Protein AF-A0A8J7I1I1-F1 (afdb_monomer)

Radius of gyration: 19.52 Å; Cα contacts (8 Å, |Δi|>4): 519; chains: 1; bounding box: 43×47×50 Å

Mean predicted aligned error: 8.08 Å

Secondary structure (DSSP, 8-state):
---EEEEEEETTT--EEEEEESSHHHHHHHHHTTTTS--GGGTTT-HHHHHHHHTT--SPP-SSEEETTEEEEEEEE--GGGHHHHHHHHHHHH--GGG--S---S------TT---EEEEEEEHHHHSS-TTHHHHHHH-S-S-EETTGGGSEEEES-GGGGG-TTSEEEEEEEE-STTPEEEEEEEEEEEEEEEEEETTEEEEEEEEEEEEEEEEEE--SHHHHHHHHHTGGGTTSEEEE-S-THHHHHHHHHHHTB---SEE-HHHHHHHHHHHHHHH-GGGHHHHH-

pLDDT: mean 85.05, std 14.53, range [35.34, 98.31]

Nearest PDB structures (foldseek):
  6kit-assembly1_A  TM=4.652E-01  e=3.901E-02  Mus musculus
  5y7d-assembly1_A-2  TM=4.562E-01  e=9.435E-02  Homo sapiens
  8rq9-assembly2_C  TM=3.200E-01  e=5.877E-01  Homo sapiens
  5hxb-assembly1_Z  TM=2.984E-01  e=8.581E-01  Homo sapiens
  4nj5-assembly1_A  TM=3.520E-01  e=6.064E+00  Arabidopsis thaliana

Structure (mmCIF, N/CA/C/O backbone):
data_AF-A0A8J7I1I1-F1
#
_entry.id   AF-A0A8J7I1I1-F1
#
loop_
_atom_site.group_PDB
_atom_site.id
_atom_site.type_symbol
_atom_site.label_atom_id
_atom_site.label_alt_id
_atom_site.label_comp_id
_atom_site.label_asym_id
_atom_site.label_entity_id
_atom_site.label_seq_id
_atom_site.pdbx_PDB_ins_code
_atom_site.Cartn_x
_atom_site.Cartn_y
_atom_site.Cartn_z
_atom_site.occupancy
_atom_site.B_iso_or_equiv
_atom_site.auth_seq_id
_atom_site.auth_comp_id
_atom_site.auth_asym_id
_atom_site.auth_atom_id
_atom_site.pdbx_PDB_model_num
ATOM 1 N N . MET A 1 1 ? -6.249 0.819 -18.171 1.00 79.00 1 MET A N 1
ATOM 2 C CA . MET A 1 1 ? -5.588 -0.112 -17.229 1.00 79.00 1 MET A CA 1
ATOM 3 C C . MET A 1 1 ? -4.910 -1.218 -18.028 1.00 79.00 1 MET A C 1
ATOM 5 O O . MET A 1 1 ? -5.516 -1.705 -18.976 1.00 79.00 1 MET A O 1
ATOM 9 N N . VAL A 1 2 ? -3.663 -1.581 -17.712 1.00 92.12 2 VAL A N 1
ATOM 10 C CA . VAL A 1 2 ? -2.968 -2.714 -18.353 1.00 92.12 2 VAL A CA 1
ATOM 11 C C . VAL A 1 2 ? -2.378 -3.603 -17.266 1.00 92.12 2 VAL A C 1
ATOM 13 O O . VAL A 1 2 ? -1.534 -3.136 -16.508 1.00 92.12 2 VAL A O 1
ATOM 16 N N . CYS A 1 3 ? -2.815 -4.862 -17.224 1.00 93.94 3 CYS A N 1
ATOM 17 C CA . CYS A 1 3 ? -2.277 -5.905 -16.356 1.00 93.94 3 CYS A CA 1
ATOM 18 C C . CYS A 1 3 ? -1.244 -6.740 -17.127 1.00 93.94 3 CYS A C 1
ATOM 20 O O . CYS A 1 3 ? -1.482 -7.121 -18.281 1.00 93.94 3 CYS A O 1
ATOM 22 N N . GLY A 1 4 ? -0.089 -7.003 -16.519 1.00 95.88 4 GLY A N 1
ATOM 23 C CA . GLY A 1 4 ? 0.949 -7.819 -17.140 1.00 95.88 4 GLY A CA 1
ATOM 24 C C . GLY A 1 4 ? 2.357 -7.571 -16.612 1.00 95.88 4 GLY A C 1
ATOM 25 O O . GLY A 1 4 ? 2.550 -7.074 -15.504 1.00 95.88 4 GLY A O 1
ATOM 26 N N . ILE A 1 5 ? 3.337 -7.915 -17.445 1.00 97.06 5 ILE A N 1
ATOM 27 C CA . ILE A 1 5 ? 4.770 -7.787 -17.187 1.00 97.06 5 ILE A CA 1
ATOM 28 C C . ILE A 1 5 ? 5.345 -6.668 -18.054 1.00 97.06 5 ILE A C 1
ATOM 30 O O . ILE A 1 5 ? 5.067 -6.573 -19.257 1.00 97.06 5 ILE A O 1
ATOM 34 N N . TYR A 1 6 ? 6.183 -5.835 -17.450 1.00 97.31 6 TYR A N 1
ATOM 35 C CA . TYR A 1 6 ? 6.872 -4.741 -18.116 1.00 97.31 6 TYR A CA 1
ATOM 36 C C . TYR A 1 6 ? 8.387 -4.818 -17.934 1.00 97.31 6 TYR A C 1
ATOM 38 O O . TYR A 1 6 ? 8.900 -5.480 -17.032 1.00 97.31 6 TYR A O 1
ATOM 46 N N . GLN A 1 7 ? 9.093 -4.100 -18.800 1.00 97.50 7 GLN A N 1
ATOM 47 C CA . GLN A 1 7 ? 10.531 -3.909 -18.762 1.00 97.50 7 GLN A CA 1
ATOM 48 C C . GLN A 1 7 ? 10.861 -2.417 -18.823 1.00 97.50 7 GLN A C 1
ATOM 50 O O . GLN A 1 7 ? 10.278 -1.685 -19.621 1.00 97.50 7 GLN A O 1
ATOM 55 N N . ILE A 1 8 ? 11.813 -1.977 -18.002 1.00 97.25 8 ILE A N 1
ATOM 56 C CA . ILE A 1 8 ? 12.378 -0.622 -18.047 1.00 97.25 8 ILE A CA 1
ATOM 57 C C . ILE A 1 8 ? 13.852 -0.760 -18.410 1.00 97.25 8 ILE A C 1
ATOM 59 O O . ILE A 1 8 ? 14.606 -1.381 -17.659 1.00 97.25 8 ILE A O 1
ATOM 63 N N . ILE A 1 9 ? 14.261 -0.236 -19.564 1.00 97.62 9 ILE A N 1
ATOM 64 C CA . ILE A 1 9 ? 15.616 -0.401 -20.109 1.00 97.62 9 ILE A CA 1
ATOM 65 C C . ILE A 1 9 ? 16.348 0.934 -20.053 1.00 97.62 9 ILE A C 1
ATOM 67 O O . ILE A 1 9 ? 15.864 1.918 -20.592 1.00 97.62 9 ILE A O 1
ATOM 71 N N . ASN A 1 10 ? 17.536 0.967 -19.458 1.00 97.00 10 ASN A N 1
ATOM 72 C CA . ASN A 1 10 ? 18.463 2.081 -19.608 1.00 97.00 10 ASN A CA 1
ATOM 73 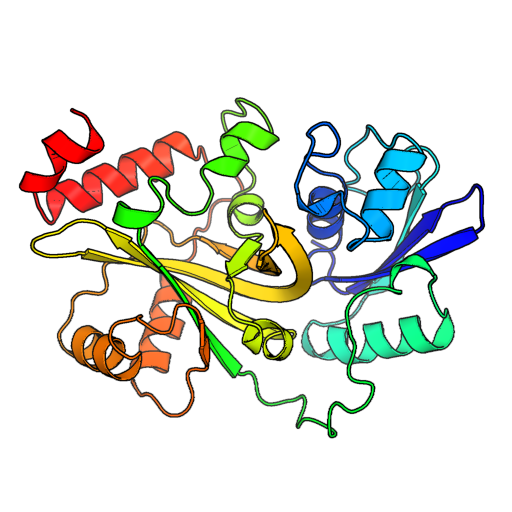C C . ASN A 1 10 ? 19.206 1.934 -20.941 1.00 97.00 10 ASN A C 1
ATOM 75 O O . ASN A 1 10 ? 20.040 1.038 -21.096 1.00 97.00 10 ASN A O 1
ATOM 79 N N . THR A 1 11 ? 18.927 2.811 -21.900 1.00 96.50 11 THR A N 1
ATOM 80 C CA . THR A 1 11 ? 19.484 2.709 -23.256 1.00 96.50 11 THR A CA 1
ATOM 81 C C . THR A 1 11 ? 20.973 3.061 -23.328 1.00 96.50 11 THR A C 1
ATOM 83 O O . THR A 1 11 ? 21.636 2.664 -24.280 1.00 96.50 11 THR A O 1
ATOM 86 N N . VAL A 1 12 ? 21.539 3.720 -22.306 1.00 96.31 12 VAL A N 1
ATOM 87 C CA . VAL A 1 12 ? 22.974 4.065 -22.250 1.00 96.31 12 VAL A CA 1
ATOM 88 C C . VAL A 1 12 ? 23.846 2.844 -21.962 1.00 96.31 12 VAL A C 1
ATOM 90 O O . VAL A 1 12 ? 24.960 2.745 -22.465 1.00 96.31 12 VAL A O 1
ATOM 93 N N . ASN A 1 13 ? 23.379 1.926 -21.112 1.00 94.81 13 ASN A N 1
ATOM 94 C CA . ASN A 1 13 ? 24.189 0.794 -20.640 1.00 94.81 13 ASN A CA 1
ATOM 95 C C . ASN A 1 13 ? 23.535 -0.584 -20.858 1.00 94.81 13 ASN A C 1
ATOM 97 O O . ASN A 1 13 ? 24.113 -1.595 -20.458 1.00 94.81 13 ASN A O 1
ATOM 101 N N . GLY A 1 14 ? 22.330 -0.630 -21.435 1.00 94.31 14 GLY A N 1
ATOM 102 C CA . GLY A 1 14 ? 21.570 -1.852 -21.716 1.00 94.31 14 GLY A CA 1
ATOM 103 C C . GLY A 1 14 ? 21.010 -2.572 -20.483 1.00 94.31 14 GLY A C 1
ATOM 104 O O . GLY A 1 14 ? 20.371 -3.616 -20.617 1.00 94.31 14 GLY A O 1
ATOM 105 N N . LYS A 1 15 ? 21.230 -2.056 -19.268 1.00 95.38 15 LYS A N 1
ATOM 106 C CA . LYS A 1 15 ? 20.685 -2.640 -18.036 1.00 95.38 15 LYS A CA 1
ATOM 107 C C . LYS A 1 15 ? 19.185 -2.414 -17.990 1.00 95.38 15 LYS A C 1
ATOM 109 O O . LYS A 1 15 ? 18.685 -1.382 -18.425 1.00 95.38 15 LYS A O 1
ATOM 114 N N . SER A 1 16 ? 18.467 -3.372 -17.422 1.00 95.81 16 SER A N 1
ATOM 115 C CA . SER A 1 16 ? 17.016 -3.295 -17.328 1.00 95.81 16 SER A CA 1
ATOM 116 C C . SER A 1 16 ? 16.486 -3.757 -15.981 1.00 95.81 16 SER A C 1
ATOM 118 O O . SER A 1 16 ? 17.219 -4.354 -15.186 1.00 95.81 16 SER A O 1
ATOM 120 N N . TYR A 1 17 ? 15.218 -3.433 -15.754 1.00 94.62 17 TYR A N 1
ATOM 121 C CA . TYR A 1 17 ? 14.356 -3.905 -14.680 1.00 94.62 17 TYR A CA 1
ATOM 122 C C . TYR A 1 17 ? 13.151 -4.633 -15.287 1.00 94.62 17 TYR A C 1
ATOM 124 O O . TYR A 1 17 ? 12.653 -4.205 -16.329 1.00 94.62 17 TYR A O 1
ATOM 132 N N . ILE A 1 18 ? 12.675 -5.689 -14.632 1.00 94.19 18 ILE A N 1
ATOM 133 C CA . ILE A 1 18 ? 11.429 -6.401 -14.944 1.00 94.19 18 ILE A CA 1
ATOM 134 C C . ILE A 1 18 ? 10.495 -6.290 -13.746 1.00 94.19 18 ILE A C 1
ATOM 136 O O . ILE A 1 18 ? 10.929 -6.556 -12.630 1.00 94.19 18 ILE A O 1
ATOM 140 N N . GLY A 1 19 ? 9.231 -5.950 -13.979 1.00 91.38 19 GLY A N 1
ATOM 141 C CA . GLY A 1 19 ? 8.212 -5.972 -12.932 1.00 91.38 19 GLY A CA 1
ATOM 142 C C . GLY A 1 19 ? 6.866 -6.456 -13.447 1.00 91.38 19 GLY A C 1
ATOM 143 O O . GLY A 1 19 ? 6.569 -6.365 -14.643 1.00 91.38 19 GLY A O 1
ATOM 144 N N . GLN A 1 20 ? 6.045 -6.965 -12.536 1.00 91.62 20 GLN A N 1
ATOM 145 C CA . GLN A 1 20 ? 4.612 -7.184 -12.747 1.00 91.62 20 GLN A CA 1
ATOM 146 C C . GLN A 1 20 ? 3.776 -6.008 -12.235 1.00 91.62 20 GLN A C 1
ATOM 148 O O . GLN A 1 20 ? 4.165 -5.314 -11.298 1.00 91.62 20 GLN A O 1
ATOM 153 N N . SER A 1 21 ? 2.582 -5.819 -12.797 1.00 91.44 21 SER A N 1
ATOM 154 C CA . SER A 1 21 ? 1.528 -5.067 -12.117 1.00 91.44 21 SER A CA 1
ATOM 155 C C . SER A 1 21 ? 0.147 -5.373 -12.682 1.00 91.44 21 SER A C 1
ATOM 157 O O . SER A 1 21 ? -0.003 -5.641 -13.878 1.00 91.44 21 SER A O 1
ATOM 159 N N . ARG A 1 22 ? -0.882 -5.241 -11.840 1.00 90.19 22 ARG A N 1
ATOM 160 C CA . ARG A 1 22 ? -2.288 -5.149 -12.270 1.00 90.19 22 ARG A CA 1
ATOM 161 C C . ARG A 1 22 ? -2.587 -3.853 -13.028 1.00 90.19 22 ARG A C 1
ATOM 163 O O . ARG A 1 22 ? -3.513 -3.808 -13.836 1.00 90.19 22 ARG A O 1
ATOM 170 N N . ASN A 1 23 ? -1.802 -2.800 -12.791 1.00 91.25 23 ASN A N 1
ATOM 171 C CA . ASN A 1 23 ? -1.911 -1.518 -13.480 1.00 91.25 23 ASN A CA 1
ATOM 172 C C . ASN A 1 23 ? -0.514 -0.952 -13.797 1.00 91.25 23 ASN A C 1
ATOM 174 O O . ASN A 1 23 ? 0.007 -0.093 -13.087 1.00 91.25 23 ASN A O 1
ATOM 178 N N . ILE A 1 24 ? 0.082 -1.418 -14.900 1.00 93.38 24 ILE A N 1
ATOM 179 C CA . ILE A 1 24 ? 1.459 -1.085 -15.314 1.00 93.38 24 ILE A CA 1
ATOM 180 C C . ILE A 1 24 ? 1.692 0.426 -15.406 1.00 93.38 24 ILE A C 1
ATOM 182 O O . ILE A 1 24 ? 2.696 0.926 -14.910 1.00 93.38 24 ILE A O 1
ATOM 186 N N . TYR A 1 25 ? 0.758 1.171 -16.001 1.00 91.38 25 TYR A N 1
ATOM 187 C CA . TYR A 1 25 ? 0.900 2.621 -16.159 1.00 91.38 25 TYR A CA 1
ATOM 188 C C . TYR A 1 25 ? 0.955 3.348 -14.817 1.00 91.38 25 TYR A C 1
ATOM 190 O O . TYR A 1 25 ? 1.710 4.304 -14.665 1.00 91.38 25 TYR A O 1
ATOM 198 N N . ARG A 1 26 ? 0.201 2.866 -13.824 1.00 85.50 26 ARG A N 1
ATOM 199 C CA . ARG A 1 26 ? 0.269 3.379 -12.456 1.00 85.50 26 ARG A CA 1
ATOM 200 C C . ARG A 1 26 ? 1.582 2.993 -11.778 1.00 85.50 26 ARG A C 1
ATOM 202 O O . ARG A 1 26 ? 2.219 3.854 -11.179 1.00 85.50 26 ARG A O 1
ATOM 209 N N . ARG A 1 27 ? 2.041 1.746 -11.929 1.00 88.19 27 ARG A N 1
ATOM 210 C CA . ARG A 1 27 ? 3.336 1.311 -11.377 1.00 88.19 27 ARG A CA 1
ATOM 211 C C . ARG A 1 27 ? 4.501 2.133 -11.942 1.00 88.19 27 ARG A C 1
ATOM 213 O O . ARG A 1 27 ? 5.407 2.486 -11.199 1.00 88.19 27 ARG A O 1
ATOM 220 N N . TRP A 1 28 ? 4.469 2.511 -13.221 1.00 91.56 28 TRP A N 1
ATOM 221 C CA . TRP A 1 28 ? 5.482 3.402 -13.801 1.00 91.56 28 TRP A CA 1
ATOM 222 C C . TRP A 1 28 ? 5.469 4.808 -13.201 1.00 91.56 28 TRP A C 1
ATOM 224 O O . TRP A 1 28 ? 6.542 5.339 -12.904 1.00 91.56 28 TRP A O 1
ATOM 234 N N . ARG A 1 29 ? 4.286 5.382 -12.941 1.00 86.56 29 ARG A N 1
ATOM 235 C CA . ARG A 1 29 ? 4.197 6.664 -12.227 1.00 86.56 29 ARG A CA 1
ATOM 236 C C . ARG A 1 29 ? 4.803 6.558 -10.834 1.00 86.56 29 ARG A C 1
ATOM 238 O O . ARG A 1 29 ? 5.608 7.402 -10.477 1.00 86.56 29 ARG A O 1
ATOM 245 N N . GLN A 1 30 ? 4.503 5.489 -10.098 1.00 80.94 30 GLN A N 1
ATOM 246 C CA . GLN A 1 30 ? 5.072 5.251 -8.765 1.00 80.94 30 GLN A CA 1
ATOM 247 C C . GLN A 1 30 ? 6.603 5.147 -8.802 1.00 80.94 30 GLN A C 1
ATOM 249 O O . GLN A 1 30 ? 7.283 5.767 -7.993 1.00 80.94 30 GLN A O 1
ATOM 254 N N . HIS A 1 31 ? 7.151 4.423 -9.782 1.00 84.81 31 HIS A N 1
ATOM 255 C CA . HIS A 1 31 ? 8.601 4.303 -9.979 1.00 84.81 31 HIS A CA 1
ATOM 256 C C . HIS A 1 31 ? 9.290 5.639 -10.263 1.00 84.81 31 HIS A C 1
ATOM 258 O O . HIS A 1 31 ? 10.430 5.850 -9.847 1.00 84.81 31 HIS A O 1
ATOM 264 N N . THR A 1 32 ? 8.610 6.526 -10.989 1.00 86.38 32 THR A N 1
ATOM 265 C CA . THR A 1 32 ? 9.173 7.792 -11.485 1.00 86.38 32 THR A CA 1
ATOM 266 C C . THR A 1 32 ? 8.736 9.026 -10.690 1.00 86.38 32 THR A C 1
ATOM 268 O O . THR A 1 32 ? 9.252 10.115 -10.924 1.00 86.38 32 THR A O 1
ATOM 271 N N . GLY A 1 33 ? 7.827 8.864 -9.728 1.00 79.88 33 GLY A N 1
ATOM 272 C CA . GLY A 1 33 ? 7.364 9.914 -8.825 1.00 79.88 33 GLY A CA 1
ATOM 273 C C . GLY A 1 33 ? 8.390 10.266 -7.743 1.00 79.88 33 GLY A C 1
ATOM 274 O O . GLY A 1 33 ? 9.201 9.430 -7.319 1.00 79.88 33 GLY A O 1
ATOM 275 N N . GLY A 1 34 ? 8.366 11.528 -7.303 1.00 72.94 34 GLY A N 1
ATOM 276 C CA . GLY A 1 34 ? 9.163 12.030 -6.176 1.00 72.94 34 GLY A CA 1
ATOM 277 C C . GLY A 1 34 ? 10.686 11.958 -6.359 1.00 72.94 34 GLY A C 1
ATOM 278 O O . GLY A 1 34 ? 11.411 11.889 -5.371 1.00 72.94 34 GLY A O 1
ATOM 279 N N . LEU A 1 35 ? 11.202 11.896 -7.597 1.00 76.06 35 LEU A N 1
ATOM 280 C CA . LEU A 1 35 ? 12.648 11.790 -7.887 1.00 76.06 35 LEU A CA 1
ATOM 281 C C . LEU A 1 35 ? 13.449 13.071 -7.571 1.00 76.06 35 LEU A C 1
ATOM 283 O O . LEU A 1 35 ? 14.671 13.073 -7.669 1.00 76.06 35 LEU A O 1
ATOM 287 N N . ASN A 1 36 ? 12.776 14.161 -7.209 1.00 64.94 36 ASN A N 1
ATOM 288 C CA . ASN A 1 36 ? 13.359 15.467 -6.890 1.00 64.94 36 ASN A CA 1
ATOM 289 C C . ASN A 1 36 ? 13.655 15.672 -5.391 1.00 64.94 36 ASN A C 1
ATOM 291 O O . ASN A 1 36 ? 14.150 16.734 -5.016 1.00 64.94 36 ASN A O 1
ATOM 295 N N . ARG A 1 37 ? 13.348 14.693 -4.533 1.00 60.88 37 ARG A N 1
ATOM 296 C CA . ARG A 1 37 ? 13.518 14.778 -3.077 1.00 60.88 37 ARG A CA 1
ATOM 297 C C . ARG A 1 37 ? 14.488 13.727 -2.587 1.00 60.88 37 ARG A C 1
ATOM 299 O O . ARG A 1 37 ? 14.311 12.565 -2.935 1.00 60.88 37 ARG A O 1
ATOM 306 N N . GLN A 1 38 ? 15.406 14.141 -1.708 1.00 52.91 38 GLN A N 1
ATOM 307 C CA . GLN A 1 38 ? 16.245 13.205 -0.971 1.00 52.91 38 GLN A CA 1
ATOM 308 C C . GLN A 1 38 ? 15.381 12.304 -0.085 1.00 52.91 38 GLN A C 1
ATOM 310 O O . GLN A 1 38 ? 14.883 12.741 0.950 1.00 52.91 38 GLN A O 1
ATOM 315 N N . ASN A 1 39 ? 15.170 11.057 -0.499 1.00 53.50 39 ASN A N 1
ATOM 316 C CA . ASN A 1 39 ? 14.455 10.051 0.284 1.00 53.50 39 ASN A CA 1
ATOM 317 C C . ASN A 1 39 ? 15.464 9.081 0.939 1.00 53.50 39 ASN A C 1
ATOM 319 O O . ASN A 1 39 ? 16.427 8.692 0.287 1.00 53.50 39 ASN A O 1
ATOM 323 N N . PRO A 1 40 ? 15.265 8.609 2.184 1.00 45.94 40 PRO A N 1
ATOM 324 C CA . PRO A 1 40 ? 16.067 7.522 2.769 1.00 45.94 40 PRO A CA 1
ATOM 325 C C . PRO A 1 40 ? 16.245 6.274 1.871 1.00 45.94 40 PRO A C 1
ATOM 327 O O . PRO A 1 40 ? 17.266 5.583 1.954 1.00 45.94 40 PRO A O 1
ATOM 330 N N . LEU A 1 41 ? 15.297 6.021 0.956 1.00 49.16 41 LEU A N 1
ATOM 331 C CA . LEU A 1 41 ? 15.360 4.998 -0.104 1.00 49.16 41 LEU A CA 1
ATOM 332 C C . LEU A 1 41 ? 16.514 5.195 -1.115 1.00 49.16 41 LEU A C 1
ATOM 334 O O . LEU A 1 41 ? 16.833 4.282 -1.878 1.00 49.16 41 LEU A O 1
ATOM 338 N N . GLU A 1 42 ? 17.157 6.364 -1.139 1.00 52.62 42 GLU A N 1
ATOM 339 C CA . GLU A 1 42 ? 18.263 6.717 -2.044 1.00 52.62 42 GLU A CA 1
ATOM 340 C C . GLU A 1 42 ? 19.584 6.028 -1.707 1.00 52.62 42 GLU A C 1
ATOM 342 O O . GLU A 1 42 ? 20.511 5.987 -2.523 1.00 52.62 42 GLU A O 1
ATOM 347 N N . THR A 1 43 ? 19.663 5.428 -0.524 1.00 49.06 43 THR A N 1
ATOM 348 C CA . THR A 1 43 ? 20.872 4.793 -0.007 1.00 49.06 43 THR A CA 1
ATOM 349 C C . THR A 1 43 ? 21.010 3.361 -0.544 1.00 49.06 43 THR A C 1
ATOM 351 O O . THR A 1 43 ? 20.850 2.383 0.173 1.00 49.06 43 THR A O 1
ATOM 354 N N . GLY A 1 44 ? 21.263 3.207 -1.849 1.00 51.03 44 GLY A N 1
ATOM 355 C CA . GLY A 1 44 ? 21.813 1.978 -2.460 1.00 51.03 44 GLY A CA 1
ATOM 356 C C . GLY A 1 44 ? 20.925 0.720 -2.519 1.00 51.03 44 GLY A C 1
ATOM 357 O O . GLY A 1 44 ? 21.288 -0.243 -3.204 1.00 51.03 44 GLY A O 1
ATOM 358 N N . ASN A 1 45 ? 19.760 0.717 -1.871 1.00 60.19 45 ASN A N 1
ATOM 359 C CA . ASN A 1 45 ? 18.917 -0.475 -1.742 1.00 60.19 45 ASN A CA 1
ATOM 360 C C . ASN A 1 45 ? 17.879 -0.637 -2.865 1.00 60.19 45 ASN A C 1
ATOM 362 O O . ASN A 1 45 ? 17.332 -1.729 -3.013 1.00 60.19 45 ASN A O 1
ATOM 366 N N . TYR A 1 46 ? 17.677 0.385 -3.711 1.00 75.50 46 TYR A N 1
ATOM 367 C CA . TYR A 1 46 ? 16.783 0.310 -4.870 1.00 75.50 46 TYR A CA 1
ATOM 368 C C . TYR A 1 46 ? 17.494 0.641 -6.204 1.00 75.50 46 TYR A C 1
ATOM 370 O O . TYR A 1 46 ? 17.560 1.804 -6.620 1.00 75.50 46 TYR A O 1
ATOM 378 N N . PRO A 1 47 ? 18.058 -0.367 -6.909 1.00 83.88 47 PRO A N 1
ATOM 379 C CA . PRO A 1 47 ? 18.929 -0.147 -8.069 1.00 83.88 47 PRO A CA 1
ATOM 380 C C . PRO A 1 47 ? 18.278 0.599 -9.235 1.00 83.88 47 PRO A C 1
ATOM 382 O O . PRO A 1 47 ? 18.970 1.332 -9.944 1.00 83.88 47 PRO A O 1
ATOM 385 N N . LEU A 1 48 ? 16.972 0.405 -9.453 1.00 87.69 48 LEU A N 1
ATOM 386 C CA . LEU A 1 48 ? 16.241 1.078 -10.525 1.00 87.69 48 LEU A CA 1
ATOM 387 C C . LEU A 1 48 ? 16.163 2.588 -10.269 1.00 87.69 48 LEU A C 1
ATOM 389 O O . LEU A 1 48 ? 16.565 3.374 -11.125 1.00 87.69 48 LEU A O 1
ATOM 393 N N . ARG A 1 49 ? 15.726 3.005 -9.077 1.00 84.44 49 ARG A N 1
ATOM 394 C CA . ARG A 1 49 ? 15.645 4.430 -8.721 1.00 84.44 49 ARG A CA 1
ATOM 395 C C . ARG A 1 49 ? 17.017 5.077 -8.603 1.00 84.44 49 ARG A C 1
ATOM 397 O O . ARG A 1 49 ? 17.198 6.186 -9.094 1.00 84.44 49 ARG A O 1
ATOM 404 N N . ALA A 1 50 ? 18.012 4.364 -8.072 1.00 82.38 50 ALA A N 1
ATOM 405 C CA . ALA A 1 50 ? 19.398 4.832 -8.097 1.00 82.38 50 ALA A CA 1
ATOM 406 C C . ALA A 1 50 ? 19.877 5.104 -9.536 1.00 82.38 50 ALA A C 1
ATOM 408 O O . ALA A 1 50 ? 20.592 6.075 -9.788 1.00 82.38 50 ALA A O 1
ATOM 409 N N . ALA A 1 51 ? 19.456 4.281 -10.504 1.00 89.50 51 ALA A N 1
ATOM 410 C CA . ALA A 1 51 ? 19.710 4.554 -11.911 1.00 89.50 51 ALA A CA 1
ATOM 411 C C . ALA A 1 51 ? 18.927 5.779 -12.410 1.00 89.50 51 ALA A C 1
ATOM 413 O O . ALA A 1 51 ? 19.524 6.610 -13.088 1.00 89.50 51 ALA A O 1
ATOM 414 N N . PHE A 1 52 ? 17.645 5.934 -12.072 1.00 90.81 52 PHE A N 1
ATOM 415 C CA . PHE A 1 52 ? 16.875 7.129 -12.443 1.00 90.81 52 PHE A CA 1
ATOM 416 C C . PHE A 1 52 ? 17.548 8.421 -11.978 1.00 90.81 52 PHE A C 1
ATOM 418 O O . PHE A 1 52 ? 17.735 9.321 -12.792 1.00 90.81 52 PHE A O 1
ATOM 425 N N . LEU A 1 53 ? 18.000 8.479 -10.725 1.00 86.62 53 LEU A N 1
ATOM 426 C CA . LEU A 1 53 ? 18.708 9.638 -10.176 1.00 86.62 53 LEU A CA 1
ATOM 427 C C . LEU A 1 53 ? 20.055 9.863 -10.868 1.00 86.62 53 LEU A C 1
ATOM 429 O O . LEU A 1 53 ? 20.348 10.965 -11.328 1.00 86.62 53 LEU A O 1
ATOM 433 N N . LYS A 1 54 ? 20.856 8.800 -11.027 1.00 88.81 54 LYS A N 1
ATOM 434 C CA . LYS A 1 54 ? 22.164 8.870 -11.699 1.00 88.81 54 LYS A CA 1
ATOM 435 C C . LYS A 1 54 ? 22.067 9.420 -13.123 1.00 88.81 54 LYS A C 1
ATOM 437 O O . LYS A 1 54 ? 22.970 10.121 -13.570 1.00 88.81 54 LYS A O 1
ATOM 442 N N . TYR A 1 55 ? 21.007 9.059 -13.838 1.00 90.38 55 TYR A N 1
ATOM 443 C CA . TYR A 1 55 ? 20.763 9.478 -15.216 1.00 90.38 55 TYR A CA 1
ATOM 444 C C . TYR A 1 55 ? 19.738 10.622 -15.318 1.00 90.38 55 TYR A C 1
ATOM 446 O O . TYR A 1 55 ? 19.268 10.906 -16.416 1.00 90.38 55 TYR A O 1
ATOM 454 N N . GLN A 1 56 ? 19.430 11.284 -14.196 1.00 87.44 56 GLN A N 1
ATOM 455 C CA . GLN A 1 56 ? 18.615 12.500 -14.110 1.00 87.44 56 GLN A CA 1
ATOM 456 C C . GLN A 1 56 ? 17.250 12.375 -14.800 1.00 87.44 56 GLN A C 1
ATOM 458 O O . GLN A 1 56 ? 16.845 13.239 -15.577 1.00 87.44 56 GLN A O 1
ATOM 463 N N . LEU A 1 57 ? 16.523 11.291 -14.528 1.00 86.88 57 LEU A N 1
ATOM 464 C CA . LEU A 1 57 ? 15.146 11.158 -14.988 1.00 86.88 57 LEU A CA 1
ATOM 465 C C . LEU A 1 57 ? 14.266 12.197 -14.275 1.00 86.88 57 LEU A C 1
ATOM 467 O O . LEU A 1 57 ? 14.031 12.084 -13.079 1.00 86.88 57 LEU A O 1
ATOM 471 N N . GLN A 1 58 ? 13.789 13.199 -15.014 1.00 76.38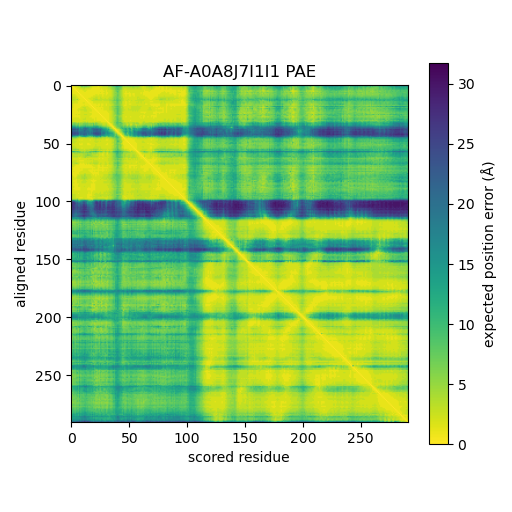 58 GLN A N 1
ATOM 472 C CA . GLN A 1 58 ? 12.929 14.268 -14.479 1.00 76.38 58 GLN A CA 1
ATOM 473 C C . GLN A 1 58 ? 11.451 14.103 -14.863 1.00 76.38 58 GLN A C 1
ATOM 475 O O . GLN A 1 58 ? 10.583 14.779 -14.322 1.00 76.38 58 GLN A O 1
ATOM 480 N N . THR A 1 59 ? 11.149 13.221 -15.817 1.00 82.06 59 THR A N 1
ATOM 481 C CA . THR A 1 59 ? 9.806 13.053 -16.379 1.00 82.06 59 THR A CA 1
ATOM 482 C C . THR A 1 59 ? 9.106 11.822 -15.815 1.00 82.06 59 THR A C 1
ATOM 484 O O . THR A 1 59 ? 9.636 10.708 -15.857 1.00 82.06 59 THR A O 1
ATOM 487 N N . VAL A 1 60 ? 7.872 12.015 -15.342 1.00 84.62 60 VAL A N 1
ATOM 488 C CA . VAL A 1 60 ? 7.001 10.929 -14.880 1.00 84.62 60 VAL A CA 1
ATOM 489 C C . VAL A 1 60 ? 6.570 10.080 -16.075 1.00 84.62 60 VAL A C 1
ATOM 491 O O . VAL A 1 60 ? 5.973 10.579 -17.030 1.00 84.62 60 VAL A O 1
ATOM 494 N N . ALA A 1 61 ? 6.856 8.782 -16.024 1.00 88.25 61 ALA A N 1
ATOM 495 C CA . ALA A 1 61 ? 6.461 7.839 -17.060 1.00 88.25 61 ALA A CA 1
ATOM 496 C C . ALA A 1 61 ? 5.061 7.284 -16.765 1.00 88.25 61 ALA A C 1
ATOM 498 O O . ALA A 1 61 ? 4.841 6.625 -15.752 1.00 88.25 61 ALA A O 1
ATOM 499 N N . SER A 1 62 ? 4.109 7.523 -17.667 1.00 86.38 62 SER A N 1
ATOM 500 C CA . SER A 1 62 ? 2.725 7.033 -17.550 1.00 86.38 62 SER A CA 1
ATOM 501 C C . SER A 1 62 ? 2.245 6.243 -18.773 1.00 86.38 62 SER A C 1
ATOM 503 O O . SER A 1 62 ? 1.170 5.648 -18.735 1.00 86.38 62 SER A O 1
ATOM 505 N N . THR A 1 63 ? 3.040 6.194 -19.845 1.00 91.00 63 THR A N 1
ATOM 506 C CA . THR A 1 63 ? 2.745 5.479 -21.096 1.00 91.00 63 THR A CA 1
ATOM 507 C C . THR A 1 63 ? 4.012 4.822 -21.658 1.00 91.00 63 THR A C 1
ATOM 509 O O . THR A 1 63 ? 5.115 5.172 -21.231 1.00 91.00 63 THR A O 1
ATOM 512 N N . PRO A 1 64 ? 3.891 3.817 -22.552 1.00 95.06 64 PRO A N 1
ATOM 513 C CA . PRO A 1 64 ? 5.057 3.148 -23.119 1.00 95.06 64 PRO A CA 1
ATOM 514 C C . PRO A 1 64 ? 5.868 4.104 -23.989 1.00 95.06 64 PRO A C 1
ATOM 516 O O . PRO A 1 64 ? 5.296 4.941 -24.684 1.00 95.06 64 PRO A O 1
ATOM 519 N N . GLY A 1 65 ? 7.185 3.923 -24.008 1.00 94.75 65 GLY A N 1
ATOM 520 C CA . GLY A 1 65 ? 8.091 4.747 -24.802 1.00 94.75 65 GLY A CA 1
ATOM 521 C C . GLY A 1 65 ? 9.269 5.274 -23.994 1.00 94.75 65 GLY A C 1
ATOM 522 O O . GLY A 1 65 ? 9.650 4.699 -22.975 1.00 94.75 65 GLY A O 1
ATOM 523 N N . MET A 1 66 ? 9.869 6.353 -24.487 1.00 94.94 66 MET A N 1
ATOM 524 C CA . MET A 1 66 ? 11.065 6.952 -23.900 1.00 94.94 66 MET A CA 1
ATOM 525 C C . MET A 1 66 ? 10.705 7.994 -22.839 1.00 94.94 66 MET A C 1
ATOM 527 O O . MET A 1 66 ? 9.906 8.892 -23.089 1.00 94.94 66 MET A O 1
ATOM 531 N N . SER A 1 67 ? 11.358 7.912 -21.683 1.00 93.12 67 SER A N 1
ATOM 532 C CA . SER A 1 67 ? 11.395 8.959 -20.662 1.00 93.12 67 SER A CA 1
ATOM 533 C C . SER A 1 67 ? 12.866 9.180 -20.304 1.00 93.12 67 SER A C 1
ATOM 535 O O . SER A 1 67 ? 13.515 8.309 -19.717 1.00 93.12 67 SER A O 1
ATOM 537 N N . GLY A 1 68 ? 13.443 10.292 -20.768 1.00 91.75 68 GLY A N 1
ATOM 538 C CA . GLY A 1 68 ? 14.894 10.502 -20.748 1.00 91.75 68 GLY A CA 1
ATOM 539 C C . GLY A 1 68 ? 15.645 9.388 -21.491 1.00 91.75 68 GLY A C 1
ATOM 540 O O . GLY A 1 68 ? 15.369 9.113 -22.656 1.00 91.75 68 GLY A O 1
ATOM 541 N N . VAL A 1 69 ? 16.583 8.725 -20.807 1.00 95.31 69 VAL A N 1
ATOM 542 C CA . VAL A 1 69 ? 17.351 7.580 -21.342 1.00 95.31 69 VAL A CA 1
ATOM 543 C C . VAL A 1 69 ? 16.733 6.213 -21.019 1.00 95.31 69 VAL A C 1
ATOM 545 O O . VAL A 1 69 ? 17.373 5.178 -21.214 1.00 95.31 69 VAL A O 1
ATOM 548 N N . PHE A 1 70 ? 15.516 6.190 -20.476 1.00 97.06 70 PHE A N 1
ATOM 549 C CA . PHE A 1 70 ? 14.836 4.958 -20.096 1.00 97.06 70 PHE A CA 1
ATOM 550 C C . PHE A 1 70 ? 13.689 4.646 -21.050 1.00 97.06 70 PHE A C 1
ATOM 552 O O . PHE A 1 70 ? 12.832 5.488 -21.307 1.00 97.06 70 PHE A O 1
ATOM 559 N N . GLU A 1 71 ? 13.662 3.415 -21.549 1.00 97.31 71 GLU A N 1
ATOM 560 C CA . GLU A 1 71 ? 12.604 2.894 -22.405 1.00 97.31 71 GLU A CA 1
ATOM 561 C C . GLU A 1 71 ? 11.655 2.009 -21.587 1.00 97.31 71 GLU A C 1
ATOM 563 O O . GLU A 1 71 ? 12.067 0.990 -21.023 1.00 97.31 71 GLU A O 1
ATOM 568 N N . PHE A 1 72 ? 10.382 2.393 -21.530 1.00 97.62 72 PHE A N 1
ATOM 569 C CA . PHE A 1 72 ? 9.313 1.700 -20.817 1.00 97.62 72 PHE A CA 1
ATOM 570 C C . PHE A 1 72 ? 8.528 0.816 -21.790 1.00 97.62 72 PHE A C 1
ATOM 572 O O . PHE A 1 72 ? 7.854 1.313 -22.697 1.00 97.62 72 PHE A O 1
ATOM 579 N N . LYS A 1 73 ? 8.596 -0.507 -21.602 1.00 97.50 73 LYS A N 1
ATOM 580 C CA . LYS A 1 73 ? 7.950 -1.506 -22.469 1.00 97.50 73 LYS A CA 1
ATOM 581 C C . LYS A 1 73 ? 7.014 -2.409 -21.695 1.00 97.50 73 LYS A C 1
ATOM 583 O O . LYS A 1 73 ? 7.371 -2.921 -20.643 1.00 97.50 73 LYS A O 1
ATOM 588 N N . ILE A 1 74 ? 5.855 -2.702 -22.273 1.00 98.00 74 ILE A N 1
ATOM 589 C CA . ILE A 1 74 ? 5.053 -3.859 -21.865 1.00 98.00 74 ILE A CA 1
ATOM 590 C C . ILE A 1 74 ? 5.576 -5.054 -22.661 1.00 98.00 74 ILE A C 1
ATOM 592 O O . ILE A 1 74 ? 5.535 -5.022 -23.890 1.00 98.00 74 ILE A O 1
ATOM 596 N N . ILE A 1 75 ? 6.077 -6.080 -21.977 1.00 97.69 75 ILE A N 1
ATOM 597 C CA . ILE A 1 75 ? 6.651 -7.271 -22.624 1.00 97.69 75 ILE A CA 1
ATOM 598 C C . ILE A 1 75 ? 5.678 -8.449 -22.648 1.00 97.69 75 ILE A C 1
ATOM 600 O O . ILE A 1 75 ? 5.799 -9.327 -23.498 1.00 97.69 75 ILE A O 1
ATOM 604 N N . GLU A 1 76 ? 4.686 -8.456 -21.756 1.00 97.62 76 GLU A N 1
ATOM 605 C CA . GLU A 1 76 ? 3.620 -9.451 -21.765 1.00 97.62 76 GLU A CA 1
ATOM 606 C C . GLU A 1 76 ? 2.350 -8.908 -21.109 1.00 97.62 76 GLU A C 1
ATOM 608 O O . GLU A 1 76 ? 2.406 -8.330 -20.028 1.00 97.62 76 GLU A O 1
ATOM 613 N N . ARG A 1 77 ? 1.187 -9.134 -21.724 1.00 97.56 77 ARG A N 1
ATOM 614 C CA . ARG A 1 77 ? -0.114 -8.951 -21.065 1.00 97.56 77 ARG A CA 1
ATOM 615 C C . ARG A 1 77 ? -0.570 -10.298 -20.523 1.00 97.56 77 ARG A C 1
ATOM 617 O O . ARG A 1 77 ? -0.596 -11.270 -21.273 1.00 97.56 77 ARG A O 1
ATOM 624 N N . CYS A 1 78 ? -0.940 -10.355 -19.251 1.00 93.31 78 CYS A N 1
ATOM 625 C CA . CYS A 1 78 ? -1.456 -11.574 -18.636 1.00 93.31 78 CYS A CA 1
ATOM 626 C C . CYS A 1 78 ? -2.497 -11.249 -17.562 1.00 93.31 78 CYS A C 1
ATOM 628 O O . CYS A 1 78 ? -2.651 -10.098 -17.151 1.00 93.31 78 CYS A O 1
ATOM 630 N N . THR A 1 79 ? -3.251 -12.268 -17.161 1.00 90.44 79 THR A N 1
ATOM 631 C CA . THR A 1 79 ? -4.236 -12.191 -16.082 1.00 90.44 79 THR A CA 1
ATOM 632 C C . THR A 1 79 ? -3.547 -12.141 -14.718 1.00 90.44 79 THR A C 1
ATOM 634 O O . THR A 1 79 ? -2.388 -12.538 -14.583 1.00 90.44 79 THR A O 1
ATOM 637 N N . GLU A 1 80 ? -4.248 -11.635 -13.700 1.00 85.88 80 GLU A N 1
ATOM 638 C CA . GLU A 1 80 ? -3.660 -11.398 -12.373 1.00 85.88 80 GLU A CA 1
ATOM 639 C C . GLU A 1 80 ? -3.090 -12.666 -11.725 1.00 85.88 80 GLU A C 1
ATOM 641 O O . GLU A 1 80 ? -2.036 -12.622 -11.094 1.00 85.88 80 GLU A O 1
ATOM 646 N N . ASP A 1 81 ? -3.757 -13.803 -11.927 1.00 81.44 81 ASP A N 1
ATOM 647 C CA . ASP A 1 81 ? -3.360 -15.122 -11.425 1.00 81.44 81 ASP A CA 1
ATOM 648 C C . ASP A 1 81 ? -2.024 -15.610 -12.005 1.00 81.44 81 ASP A C 1
ATOM 650 O O . ASP A 1 81 ? -1.355 -16.447 -11.400 1.00 81.44 81 ASP A O 1
ATOM 654 N N . LYS A 1 82 ? -1.596 -15.053 -13.144 1.00 86.81 82 LYS A N 1
ATOM 655 C CA . LYS A 1 82 ? -0.352 -15.429 -13.826 1.00 86.81 82 LYS A CA 1
ATOM 656 C C . LYS A 1 82 ? 0.816 -14.501 -13.519 1.00 86.81 82 LYS A C 1
ATOM 658 O O . 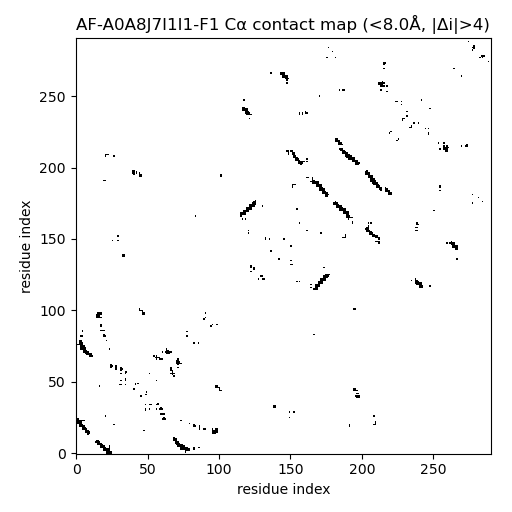LYS A 1 82 ? 1.953 -14.863 -13.820 1.00 86.81 82 LYS A O 1
ATOM 663 N N . LEU A 1 83 ? 0.590 -13.331 -12.919 1.00 85.75 83 LEU A N 1
ATOM 664 C CA . LEU A 1 83 ? 1.621 -12.292 -12.821 1.00 85.75 83 LEU A CA 1
ATOM 665 C C . LEU A 1 83 ? 2.911 -12.788 -12.135 1.00 85.75 83 LEU A C 1
ATOM 667 O O . LEU A 1 83 ? 4.000 -12.616 -12.681 1.00 85.75 83 LEU A O 1
ATOM 671 N N . LEU A 1 84 ? 2.795 -13.510 -11.013 1.00 81.31 84 LEU A N 1
ATOM 672 C CA . LEU A 1 84 ? 3.946 -14.056 -10.273 1.00 81.31 84 LEU A CA 1
ATOM 673 C C . LEU A 1 84 ? 4.698 -15.164 -11.027 1.00 81.31 84 LEU A C 1
ATOM 675 O O . LEU A 1 84 ? 5.895 -15.378 -10.816 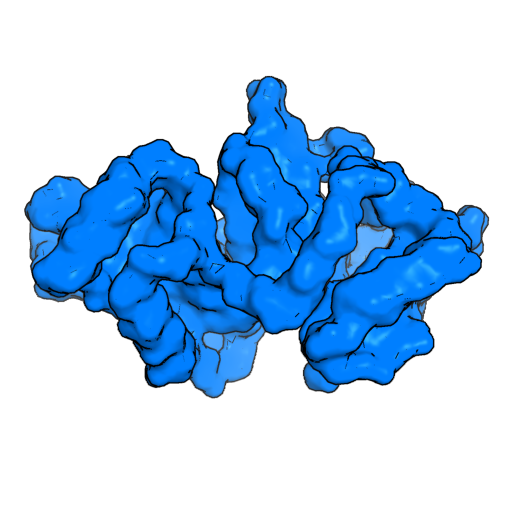1.00 81.31 84 LEU A O 1
ATOM 679 N N . GLU A 1 85 ? 3.999 -15.945 -11.849 1.00 83.81 85 GLU A N 1
ATOM 680 C CA . GLU A 1 85 ? 4.625 -16.970 -12.687 1.00 83.81 85 GLU A CA 1
ATOM 681 C C . GLU A 1 85 ? 5.400 -16.306 -13.828 1.00 83.81 85 GLU A C 1
ATOM 683 O O . GLU A 1 85 ? 6.573 -16.613 -14.059 1.00 83.81 85 GLU A O 1
ATOM 688 N N . ARG A 1 86 ? 4.758 -15.352 -14.508 1.00 90.75 86 ARG A N 1
ATOM 689 C CA . ARG A 1 86 ? 5.296 -14.703 -15.704 1.00 90.75 86 ARG A CA 1
ATOM 690 C C . ARG A 1 86 ? 6.426 -13.732 -15.382 1.00 90.75 86 ARG A C 1
ATOM 692 O O . ARG A 1 86 ? 7.413 -13.712 -16.112 1.00 90.75 86 ARG A O 1
ATOM 699 N N . GLU A 1 87 ? 6.354 -12.995 -14.275 1.00 89.81 87 GLU A N 1
ATOM 700 C CA . GLU A 1 87 ? 7.462 -12.148 -13.812 1.00 89.81 87 GLU A CA 1
ATOM 701 C C . GLU A 1 87 ? 8.733 -12.976 -13.608 1.00 89.81 87 GLU A C 1
ATOM 703 O O . GLU A 1 87 ? 9.789 -12.645 -14.148 1.00 89.81 87 GLU A O 1
ATOM 708 N N . ARG A 1 88 ? 8.618 -14.100 -12.893 1.00 85.75 88 ARG A N 1
ATOM 709 C CA . ARG A 1 88 ? 9.735 -15.018 -12.649 1.00 85.75 88 ARG A CA 1
ATOM 710 C C . ARG A 1 88 ? 10.325 -15.540 -13.954 1.00 85.75 88 ARG A C 1
ATOM 712 O O . ARG A 1 88 ? 11.539 -15.477 -14.127 1.00 85.75 88 ARG A O 1
ATOM 719 N N . PHE A 1 89 ? 9.474 -15.985 -14.882 1.00 90.06 89 PHE A N 1
ATOM 720 C CA . PHE A 1 89 ? 9.899 -16.433 -16.209 1.00 90.06 89 PHE A CA 1
ATOM 721 C C . PHE A 1 89 ? 10.735 -15.364 -16.929 1.00 90.06 89 PHE A C 1
ATOM 723 O O . PHE A 1 89 ? 11.810 -15.663 -17.453 1.00 90.06 89 PHE A O 1
ATOM 730 N N . TRP A 1 90 ? 10.284 -14.106 -16.937 1.00 93.44 90 TRP A N 1
ATOM 731 C CA . TRP A 1 90 ? 11.006 -13.021 -17.606 1.00 93.44 90 TRP A CA 1
ATOM 732 C C . TRP A 1 90 ? 12.284 -12.604 -16.880 1.00 93.44 90 TRP A C 1
ATOM 734 O O . TRP A 1 90 ? 13.287 -12.344 -17.546 1.00 93.44 90 TRP A O 1
ATOM 744 N N . ILE A 1 91 ? 12.293 -12.592 -15.545 1.00 89.06 91 ILE A N 1
ATOM 745 C CA . ILE A 1 91 ? 13.506 -12.342 -14.753 1.00 89.06 91 ILE A CA 1
ATOM 746 C C . ILE A 1 91 ? 14.558 -13.421 -15.034 1.00 89.06 91 ILE A C 1
ATOM 748 O O . ILE A 1 91 ? 15.715 -13.086 -15.287 1.00 89.06 91 ILE A O 1
ATOM 752 N N . GLU A 1 92 ? 14.179 -14.699 -15.047 1.00 87.25 92 GLU A N 1
ATOM 753 C CA . GLU A 1 92 ? 15.095 -15.811 -15.336 1.00 87.25 92 GLU A CA 1
ATOM 754 C C . GLU A 1 92 ? 15.624 -15.761 -16.775 1.00 87.25 92 GLU A C 1
ATOM 756 O O . GLU A 1 92 ? 16.814 -15.998 -17.013 1.00 87.25 92 GLU A O 1
ATOM 761 N N . LYS A 1 93 ? 14.757 -15.396 -17.728 1.00 92.50 93 LYS A N 1
ATOM 762 C CA . LYS A 1 93 ? 15.092 -15.286 -19.151 1.00 92.50 93 LYS A CA 1
ATOM 763 C C . LYS A 1 93 ? 16.016 -14.105 -19.461 1.00 92.50 93 LYS A C 1
ATOM 765 O O . LYS A 1 93 ? 16.946 -14.263 -20.246 1.00 92.50 93 LYS A O 1
ATOM 770 N N . ILE A 1 94 ? 15.759 -12.929 -18.884 1.00 92.88 94 ILE A N 1
ATOM 771 C CA . ILE A 1 94 ? 16.462 -11.672 -19.215 1.00 92.88 94 ILE A CA 1
ATOM 772 C C . ILE A 1 94 ? 17.650 -11.415 -18.281 1.00 92.88 94 ILE A C 1
ATOM 774 O O . ILE A 1 94 ? 18.624 -10.787 -18.692 1.00 92.88 94 ILE A O 1
ATOM 778 N N . LYS A 1 95 ? 17.590 -11.896 -17.033 1.00 90.25 95 LYS A N 1
ATOM 779 C CA . LYS A 1 95 ? 18.560 -11.608 -15.959 1.00 90.25 95 LYS A CA 1
ATOM 780 C C . LYS A 1 95 ? 18.797 -10.095 -15.775 1.00 90.25 95 LYS A C 1
ATOM 782 O O . LYS A 1 95 ? 19.936 -9.626 -15.855 1.00 90.25 95 LYS A O 1
ATOM 787 N N . PRO A 1 96 ? 17.724 -9.312 -15.553 1.00 91.25 96 PRO A N 1
ATOM 788 C CA . PRO A 1 96 ? 17.781 -7.854 -15.482 1.00 91.25 96 PRO A CA 1
ATOM 789 C C . PRO A 1 96 ? 18.657 -7.362 -14.320 1.00 91.25 96 PRO A C 1
ATOM 791 O O . PRO A 1 96 ? 18.503 -7.780 -13.173 1.00 91.25 96 PRO A O 1
ATOM 794 N N . LYS A 1 97 ? 19.575 -6.432 -14.610 1.00 89.69 97 LYS A N 1
ATOM 795 C CA . LYS A 1 97 ? 20.567 -5.946 -13.635 1.00 89.69 97 LYS A CA 1
ATOM 796 C C . LYS A 1 97 ? 19.957 -5.103 -12.512 1.00 89.69 97 LYS A C 1
ATOM 798 O O . LYS A 1 97 ? 20.541 -5.046 -11.434 1.00 89.69 97 LYS A O 1
ATOM 803 N N . TYR A 1 98 ? 18.828 -4.438 -12.749 1.00 88.75 98 TYR A N 1
ATOM 804 C CA . TYR A 1 98 ? 18.188 -3.573 -11.754 1.00 88.75 98 TYR A CA 1
ATOM 805 C C . TYR A 1 98 ? 17.239 -4.316 -10.809 1.00 88.75 98 TYR A C 1
ATOM 807 O O . TYR A 1 98 ? 16.889 -3.769 -9.772 1.00 88.75 98 TYR A O 1
ATOM 815 N N . ASN A 1 99 ? 16.904 -5.578 -11.087 1.00 85.31 99 ASN A N 1
ATOM 816 C CA . ASN A 1 99 ? 16.244 -6.454 -10.111 1.00 85.31 99 ASN A CA 1
ATOM 817 C C . ASN A 1 99 ? 17.226 -6.966 -9.036 1.00 85.31 99 ASN A C 1
ATOM 819 O O . ASN A 1 99 ? 16.826 -7.651 -8.099 1.00 85.31 99 ASN A O 1
ATOM 823 N N . CYS A 1 100 ? 18.525 -6.661 -9.166 1.00 59.25 100 CYS A N 1
ATOM 824 C CA . CYS A 1 100 ? 19.583 -7.119 -8.269 1.00 59.25 100 CYS A CA 1
ATOM 825 C C . CYS A 1 100 ? 19.773 -6.176 -7.069 1.00 59.25 100 CYS A C 1
ATOM 827 O O . CYS A 1 100 ? 20.768 -5.463 -7.002 1.00 59.25 100 CYS A O 1
ATOM 829 N N . ASN A 1 101 ? 18.810 -6.158 -6.152 1.00 50.47 101 ASN A N 1
ATOM 830 C CA . ASN A 1 101 ? 19.002 -5.970 -4.709 1.00 50.47 101 ASN A CA 1
ATOM 831 C C . ASN A 1 101 ? 17.630 -6.080 -4.056 1.00 50.47 101 ASN A C 1
ATOM 833 O O . ASN A 1 101 ? 16.822 -5.174 -4.169 1.00 50.47 101 ASN A O 1
ATOM 837 N N . THR A 1 102 ? 17.376 -7.207 -3.404 1.00 40.00 102 THR A N 1
ATOM 838 C CA . THR A 1 102 ? 16.477 -7.338 -2.247 1.00 40.00 102 THR A CA 1
ATOM 839 C C . THR A 1 102 ? 16.491 -8.810 -1.871 1.00 40.00 102 THR A C 1
ATOM 841 O O . THR A 1 102 ? 15.599 -9.550 -2.256 1.00 40.00 102 THR A O 1
ATOM 844 N N . TRP A 1 103 ? 17.563 -9.268 -1.205 1.00 35.34 103 TRP A N 1
ATOM 845 C CA . TRP A 1 103 ? 17.575 -10.482 -0.372 1.00 35.34 103 TRP A CA 1
ATOM 846 C C . TRP A 1 103 ? 16.552 -11.561 -0.754 1.00 35.34 103 TRP A C 1
ATOM 848 O O . TRP A 1 103 ? 15.732 -11.957 0.070 1.00 35.34 103 TRP A O 1
ATOM 858 N N . THR A 1 104 ? 16.560 -12.036 -1.999 1.00 37.94 104 THR A N 1
ATOM 859 C CA . THR A 1 104 ? 15.669 -13.117 -2.391 1.00 37.94 104 THR A CA 1
ATOM 860 C C . THR A 1 104 ? 16.262 -14.334 -1.708 1.00 37.94 104 THR A C 1
ATOM 862 O O . THR A 1 104 ? 17.369 -14.742 -2.076 1.00 37.94 104 THR A O 1
ATOM 865 N N . PRO A 1 105 ? 15.607 -14.973 -0.721 1.00 36.19 105 PRO A N 1
ATOM 866 C CA . PRO A 1 105 ? 15.966 -16.342 -0.476 1.00 36.19 105 PRO A CA 1
ATOM 867 C C . PRO A 1 105 ? 15.538 -17.046 -1.765 1.00 36.19 105 PRO A C 1
ATOM 869 O O . PRO A 1 105 ? 14.358 -17.338 -1.957 1.00 36.19 105 PRO A O 1
ATOM 872 N N . LEU A 1 106 ? 16.509 -17.393 -2.610 1.00 38.28 106 LEU A N 1
ATOM 873 C CA . LEU A 1 106 ? 16.450 -18.447 -3.639 1.00 38.28 106 LEU A CA 1
ATOM 874 C C . LEU A 1 106 ? 16.085 -19.831 -3.038 1.00 38.28 106 LEU A C 1
ATOM 876 O O . LEU A 1 106 ? 16.347 -20.882 -3.606 1.00 38.28 106 LEU A O 1
ATOM 880 N N . ARG A 1 107 ? 15.465 -19.840 -1.854 1.00 39.22 107 ARG A N 1
ATOM 881 C CA . ARG A 1 107 ? 14.919 -20.962 -1.105 1.00 39.22 107 ARG A CA 1
ATOM 882 C C . ARG A 1 107 ? 13.506 -20.623 -0.634 1.00 39.22 107 ARG A C 1
ATOM 884 O O . ARG A 1 107 ? 13.132 -20.903 0.503 1.00 39.22 107 ARG A O 1
ATOM 891 N N . ARG A 1 108 ? 12.682 -20.012 -1.485 1.00 44.44 108 ARG A N 1
ATOM 892 C CA . ARG A 1 108 ? 11.234 -20.101 -1.282 1.00 44.44 108 ARG A CA 1
ATOM 893 C C . ARG A 1 108 ? 10.898 -21.561 -1.607 1.00 44.44 108 ARG A C 1
ATOM 895 O O . ARG A 1 108 ? 10.857 -21.927 -2.777 1.00 44.44 108 ARG A O 1
ATOM 902 N N . ARG A 1 109 ? 10.746 -22.412 -0.572 1.00 40.69 109 ARG A N 1
ATOM 903 C CA . ARG A 1 109 ? 10.037 -23.706 -0.689 1.00 40.69 109 ARG A CA 1
ATOM 904 C C . ARG A 1 109 ? 8.866 -23.465 -1.627 1.00 40.69 109 ARG A C 1
ATOM 906 O O . ARG A 1 109 ? 8.192 -22.456 -1.409 1.00 40.69 109 ARG A O 1
ATOM 913 N N . VAL A 1 110 ? 8.677 -24.326 -2.630 1.00 44.88 110 VAL A N 1
ATOM 914 C CA . VAL A 1 110 ? 7.531 -24.299 -3.548 1.00 44.88 110 VAL A CA 1
ATOM 915 C C . VAL A 1 110 ? 6.290 -24.012 -2.705 1.00 44.88 110 VAL A C 1
ATOM 917 O O . VAL A 1 110 ? 5.825 -24.865 -1.953 1.00 44.88 110 VAL A O 1
ATOM 920 N N . ARG A 1 111 ? 5.867 -22.743 -2.681 1.00 50.31 111 ARG A N 1
ATOM 921 C CA . ARG A 1 111 ? 4.673 -22.337 -1.951 1.00 50.31 111 ARG A CA 1
ATOM 922 C C . ARG A 1 111 ? 3.531 -22.861 -2.791 1.00 50.31 111 ARG A C 1
ATOM 924 O O . ARG A 1 111 ? 3.624 -22.816 -4.015 1.00 50.31 111 ARG A O 1
ATOM 931 N N . ASN A 1 112 ? 2.471 -23.333 -2.153 1.00 47.88 112 ASN A N 1
ATOM 932 C CA . ASN A 1 112 ? 1.231 -23.534 -2.874 1.00 47.88 112 ASN A CA 1
ATOM 933 C C . ASN A 1 112 ? 0.775 -22.136 -3.320 1.00 47.88 112 ASN A C 1
ATOM 935 O O . ASN A 1 112 ? 0.312 -21.339 -2.509 1.00 47.88 112 ASN A O 1
ATOM 939 N N . ILE A 1 113 ? 1.076 -21.792 -4.572 1.00 53.25 113 ILE A N 1
ATOM 940 C CA . ILE A 1 113 ? 0.978 -20.435 -5.141 1.00 53.25 113 ILE A CA 1
ATOM 941 C C . ILE A 1 113 ? -0.483 -19.983 -5.285 1.00 53.25 113 ILE A C 1
ATOM 943 O O . ILE A 1 113 ? -0.742 -18.839 -5.632 1.00 53.25 113 ILE A O 1
ATOM 947 N N . TYR A 1 114 ? -1.419 -20.892 -5.006 1.00 53.56 114 TYR A N 1
ATOM 948 C CA . TYR A 1 114 ? -2.852 -20.732 -5.202 1.00 53.56 114 TYR A CA 1
ATOM 949 C C . TYR A 1 114 ? -3.607 -20.282 -3.944 1.00 53.56 114 TYR A C 1
ATOM 951 O O . TYR A 1 114 ? -4.772 -19.912 -4.045 1.00 53.56 114 TYR A O 1
ATOM 959 N N . GLU A 1 115 ? -2.984 -20.301 -2.760 1.00 69.12 115 GLU A N 1
ATOM 960 C CA . GLU A 1 115 ? -3.660 -19.879 -1.529 1.00 69.12 115 GLU A CA 1
ATOM 961 C C . GLU A 1 115 ? -3.366 -18.405 -1.231 1.00 69.12 115 GLU A C 1
ATOM 963 O O . GLU A 1 115 ? -2.293 -18.055 -0.730 1.00 69.12 115 GLU A O 1
ATOM 968 N N . GLN A 1 116 ? -4.330 -17.538 -1.551 1.00 74.94 116 GLN A N 1
ATOM 969 C CA . GLN A 1 116 ? -4.269 -16.115 -1.229 1.00 74.94 116 GLN A CA 1
ATOM 970 C C . GLN A 1 116 ? -4.242 -15.923 0.289 1.00 74.94 116 GLN A C 1
ATOM 972 O O . GLN A 1 116 ? -5.173 -16.333 0.987 1.00 74.94 116 GLN A O 1
ATOM 977 N N . LYS A 1 117 ? -3.199 -15.266 0.806 1.00 90.62 117 LYS A N 1
ATOM 978 C CA . LYS A 1 117 ? -3.127 -14.926 2.231 1.00 90.62 117 LYS A CA 1
ATOM 979 C C . LYS A 1 117 ? -3.573 -13.498 2.472 1.00 90.62 117 LYS A C 1
ATOM 981 O O . LYS A 1 117 ? -3.586 -12.648 1.579 1.00 90.62 117 LYS A O 1
ATOM 986 N N . PHE A 1 118 ? -3.938 -13.258 3.721 1.00 95.44 118 PHE A N 1
ATOM 987 C CA . PHE A 1 118 ? -4.434 -11.979 4.186 1.00 95.44 118 PHE A CA 1
ATOM 988 C C . PHE A 1 118 ? -3.578 -11.503 5.345 1.00 95.44 118 PHE A C 1
ATOM 990 O O . PHE A 1 118 ? -3.102 -12.300 6.153 1.00 95.44 118 PHE A O 1
ATOM 997 N N . TRP A 1 119 ? -3.371 -10.201 5.413 1.00 97.12 119 TRP A N 1
ATOM 998 C CA . TRP A 1 119 ? -2.514 -9.552 6.389 1.00 97.12 119 TRP A CA 1
ATOM 999 C C . TRP A 1 119 ? -3.206 -8.298 6.919 1.00 97.12 119 TRP A C 1
ATOM 1001 O O . TRP A 1 119 ? -4.069 -7.728 6.252 1.00 97.12 119 TRP A O 1
ATOM 1011 N N . VAL A 1 120 ? -2.812 -7.858 8.109 1.00 97.19 120 VAL A N 1
ATOM 1012 C CA . VAL A 1 120 ? -3.157 -6.535 8.639 1.00 97.19 120 VAL A CA 1
ATOM 1013 C C . VAL A 1 120 ? -1.887 -5.726 8.809 1.00 97.19 120 VAL A C 1
ATOM 1015 O O . VAL A 1 120 ? -0.917 -6.237 9.371 1.00 97.19 120 VAL A O 1
ATOM 1018 N N . GLN A 1 121 ? -1.935 -4.471 8.377 1.00 96.50 121 GLN A N 1
ATOM 1019 C CA . GLN A 1 121 ? -1.035 -3.403 8.800 1.00 96.50 121 GLN A CA 1
ATOM 1020 C C . GLN A 1 121 ? -1.820 -2.455 9.712 1.00 96.50 121 GLN A C 1
ATOM 1022 O O . GLN A 1 121 ? -2.948 -2.083 9.391 1.00 96.50 121 GLN A O 1
ATOM 1027 N N . TYR A 1 122 ? -1.235 -2.057 10.837 1.00 95.94 122 TYR A N 1
ATOM 1028 C CA . TYR A 1 122 ? -1.838 -1.114 11.774 1.00 95.94 122 TYR A CA 1
ATOM 1029 C C . TYR A 1 122 ? -1.020 0.170 11.885 1.00 95.94 122 TYR A C 1
ATOM 1031 O O . TYR A 1 122 ? 0.168 0.128 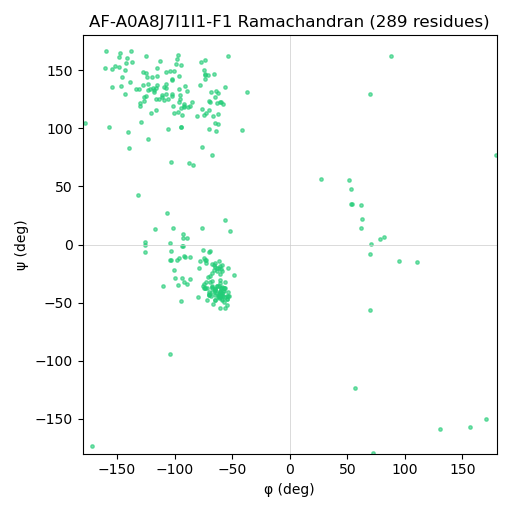12.204 1.00 95.94 122 TYR A O 1
ATOM 1039 N N . HIS A 1 123 ? -1.672 1.310 11.659 1.00 93.31 123 HIS A N 1
ATOM 1040 C CA . HIS A 1 123 ? -1.105 2.641 11.853 1.00 93.31 123 HIS A CA 1
ATOM 1041 C C . HIS A 1 123 ? -1.754 3.296 13.067 1.00 93.31 123 HIS A C 1
ATOM 1043 O O . HIS A 1 123 ? -2.974 3.425 13.151 1.00 93.31 123 HIS A O 1
ATOM 1049 N N . ASN A 1 124 ? -0.929 3.713 14.022 1.00 93.81 124 ASN A N 1
ATOM 1050 C CA . ASN A 1 124 ? -1.384 4.469 15.177 1.00 93.81 124 ASN A CA 1
ATOM 1051 C C . ASN A 1 124 ? -1.215 5.961 14.885 1.00 93.81 124 ASN A C 1
ATOM 1053 O O . ASN A 1 124 ? -0.101 6.467 15.012 1.00 93.81 124 ASN A O 1
ATOM 1057 N N . TYR A 1 125 ? -2.303 6.645 14.524 1.00 92.94 125 TYR A N 1
ATOM 1058 C CA . TYR A 1 125 ? -2.284 8.078 14.228 1.00 92.94 125 TYR A CA 1
ATOM 1059 C C . TYR A 1 125 ? -1.654 8.872 15.373 1.00 92.94 125 TYR A C 1
ATOM 1061 O O . TYR A 1 125 ? -0.777 9.689 15.145 1.00 92.94 125 TYR A O 1
ATOM 1069 N N . ASP A 1 126 ? -2.011 8.561 16.621 1.00 91.19 126 ASP A N 1
ATOM 1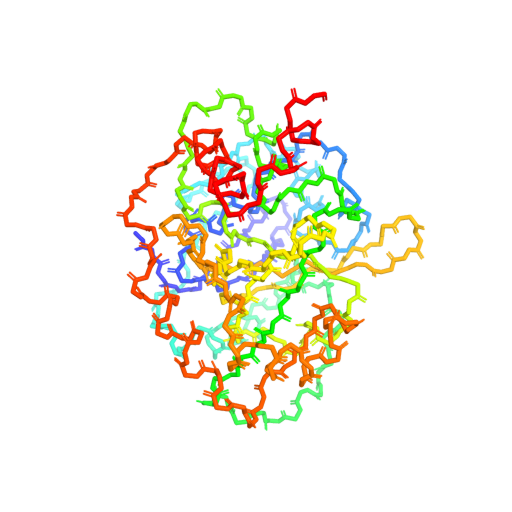070 C CA . ASP A 1 126 ? -1.528 9.312 17.788 1.00 91.19 126 ASP A CA 1
ATOM 1071 C C . ASP A 1 126 ? -0.009 9.194 17.997 1.00 91.19 126 ASP A C 1
ATOM 1073 O O . ASP A 1 126 ? 0.581 10.006 18.701 1.00 91.19 126 ASP A O 1
ATOM 1077 N N . ASN A 1 127 ? 0.617 8.172 17.408 1.00 90.19 127 ASN A N 1
ATOM 1078 C CA . ASN A 1 127 ? 2.057 7.940 17.492 1.00 90.19 127 ASN A CA 1
ATOM 1079 C C . ASN A 1 127 ? 2.803 8.433 16.243 1.00 90.19 127 ASN A C 1
ATOM 1081 O O . ASN A 1 127 ? 3.985 8.743 16.329 1.00 90.19 127 ASN A O 1
ATOM 1085 N N . LEU A 1 128 ? 2.133 8.437 15.086 1.00 88.25 128 LEU A N 1
ATOM 1086 C CA . LEU A 1 128 ? 2.703 8.849 13.801 1.00 88.25 128 LEU A CA 1
ATOM 1087 C C . LEU A 1 128 ? 2.529 10.350 13.542 1.00 88.25 128 LEU A C 1
ATOM 1089 O O . LEU A 1 128 ? 3.404 10.959 12.941 1.00 88.25 128 LEU A O 1
ATOM 1093 N N . GLY A 1 129 ? 1.422 10.936 14.000 1.00 87.94 129 GLY A N 1
ATOM 1094 C CA . GLY A 1 129 ? 1.046 12.329 13.751 1.00 87.94 129 GLY A CA 1
ATOM 1095 C C . GLY A 1 129 ? 0.440 12.593 12.370 1.00 87.94 129 GLY A C 1
ATOM 1096 O O . GLY A 1 129 ? 0.187 13.744 12.050 1.00 87.94 129 GLY A O 1
ATOM 1097 N N . TYR A 1 130 ? 0.218 11.552 11.564 1.00 86.88 130 TYR A N 1
ATOM 1098 C CA . TYR A 1 130 ? -0.327 11.649 10.210 1.00 86.88 130 TYR A CA 1
ATOM 1099 C C . TYR A 1 130 ? -1.166 10.417 9.860 1.00 86.88 130 TYR A C 1
ATOM 1101 O O . TYR A 1 130 ? -1.042 9.347 10.480 1.00 86.88 130 TYR A O 1
ATOM 1109 N N . VAL A 1 131 ? -2.016 10.554 8.845 1.00 88.56 131 VAL A N 1
ATOM 1110 C CA . VAL A 1 131 ? -2.810 9.456 8.270 1.00 88.56 131 VAL A CA 1
ATOM 1111 C C . VAL A 1 131 ? -2.161 8.907 6.994 1.00 88.56 131 VAL A C 1
ATOM 1113 O O . VAL A 1 131 ? -1.386 9.598 6.333 1.00 88.56 131 VAL A O 1
ATOM 1116 N N . PRO A 1 132 ? -2.423 7.641 6.613 1.00 87.25 132 PRO A N 1
ATOM 1117 C CA . PRO A 1 132 ? -1.859 7.095 5.384 1.00 87.25 132 PRO A CA 1
ATOM 1118 C C . PRO A 1 132 ? -2.321 7.893 4.157 1.00 87.25 132 PRO A C 1
ATOM 1120 O O . PRO A 1 132 ? -3.518 7.980 3.892 1.00 87.25 132 PRO A O 1
ATOM 1123 N N . GLY A 1 133 ? -1.360 8.422 3.400 1.00 76.12 133 GLY A N 1
ATOM 1124 C CA . GLY A 1 133 ? -1.599 9.266 2.228 1.00 76.12 133 GLY A CA 1
ATOM 1125 C C . GLY A 1 133 ? -1.206 10.733 2.419 1.00 76.12 133 GLY A C 1
ATOM 1126 O O . GLY A 1 133 ? -1.019 11.404 1.413 1.00 76.12 133 GLY A O 1
ATOM 1127 N N . ASP A 1 134 ? -0.989 11.213 3.654 1.00 71.12 134 ASP A N 1
ATOM 1128 C CA . ASP A 1 134 ? -0.605 12.620 3.918 1.00 71.12 134 ASP A CA 1
ATOM 1129 C C . ASP A 1 134 ? 0.632 13.057 3.120 1.00 71.12 134 ASP A C 1
ATOM 1131 O O . ASP A 1 134 ? 0.641 14.096 2.469 1.00 71.12 134 ASP A O 1
ATOM 1135 N N . SER A 1 135 ? 1.659 12.206 3.074 1.00 61.25 135 SER A N 1
ATOM 1136 C CA . SER A 1 135 ? 2.910 12.482 2.356 1.00 61.25 135 SER A CA 1
ATOM 1137 C C . SER A 1 135 ? 2.755 12.598 0.834 1.00 61.25 135 SER A C 1
ATOM 1139 O O . SER A 1 135 ? 3.645 13.120 0.162 1.00 61.25 135 SER A O 1
ATOM 1141 N N . ILE A 1 136 ? 1.633 12.139 0.269 1.00 60.22 136 ILE A N 1
ATOM 1142 C CA . ILE A 1 136 ? 1.354 12.230 -1.170 1.00 60.22 136 ILE A CA 1
ATOM 1143 C C . ILE A 1 136 ? 0.996 13.669 -1.560 1.00 60.22 136 ILE A C 1
ATOM 1145 O O . ILE A 1 136 ? 1.384 14.100 -2.648 1.00 60.22 136 ILE A O 1
ATOM 1149 N N . ILE A 1 137 ? 0.327 14.424 -0.677 1.00 58.72 137 ILE A N 1
ATOM 1150 C CA . ILE A 1 137 ? 0.057 15.857 -0.893 1.00 58.72 137 ILE A CA 1
ATOM 1151 C C . ILE A 1 137 ? 1.380 16.603 -1.054 1.00 58.72 137 ILE A C 1
ATOM 1153 O O . ILE A 1 137 ? 1.551 17.401 -1.979 1.00 58.72 137 ILE A O 1
ATOM 1157 N N . ASP A 1 138 ? 2.354 16.275 -0.207 1.00 55.84 138 ASP A N 1
ATOM 1158 C CA . ASP A 1 138 ? 3.665 16.887 -0.297 1.00 55.84 138 ASP A CA 1
ATOM 1159 C C . ASP A 1 138 ? 4.348 16.506 -1.620 1.00 55.84 138 ASP A C 1
ATOM 1161 O O . ASP A 1 138 ? 4.887 17.382 -2.292 1.00 55.84 138 ASP A O 1
ATOM 1165 N N . ASP A 1 139 ? 4.360 15.225 -2.007 1.00 54.16 139 ASP A N 1
ATOM 1166 C CA . ASP A 1 139 ? 5.169 14.702 -3.126 1.00 54.16 139 ASP A CA 1
ATOM 1167 C C . ASP A 1 139 ? 4.728 15.157 -4.526 1.00 54.16 139 ASP A C 1
ATOM 1169 O O . ASP A 1 139 ? 5.580 15.312 -5.408 1.00 54.16 139 ASP A O 1
ATOM 1173 N N . TYR A 1 140 ? 3.432 15.386 -4.748 1.00 54.06 140 TYR A N 1
ATOM 1174 C CA . TYR A 1 140 ? 2.902 15.790 -6.061 1.00 54.06 140 TYR A CA 1
ATOM 1175 C C . TYR A 1 140 ? 2.534 17.282 -6.143 1.00 54.06 140 TYR A C 1
ATOM 1177 O O . TYR A 1 140 ? 2.116 17.750 -7.206 1.00 54.06 140 TYR A O 1
ATOM 1185 N N . GLY A 1 141 ? 2.751 18.038 -5.059 1.00 54.28 141 GLY A N 1
ATOM 1186 C CA . GLY A 1 141 ? 2.326 19.431 -4.929 1.00 54.28 141 GLY A CA 1
ATOM 1187 C C . GLY A 1 141 ? 0.812 19.559 -4.744 1.00 54.28 141 GLY A C 1
ATOM 1188 O O . GLY A 1 141 ? 0.091 18.565 -4.722 1.00 54.28 141 GLY A O 1
ATOM 1189 N N . THR A 1 142 ? 0.320 20.797 -4.630 1.00 50.66 142 THR A N 1
ATOM 1190 C CA . THR A 1 142 ? -1.113 21.107 -4.494 1.00 50.66 142 THR A CA 1
ATOM 1191 C C . THR A 1 142 ? -1.860 20.768 -5.789 1.00 50.66 142 THR A C 1
ATOM 1193 O O . THR A 1 142 ? -2.155 21.646 -6.601 1.00 50.66 142 THR A O 1
ATOM 1196 N N . GLN A 1 143 ? -2.120 19.488 -6.034 1.00 56.91 143 GLN A N 1
ATOM 1197 C CA . GLN A 1 143 ? -3.148 19.072 -6.977 1.00 56.91 143 GLN A CA 1
ATOM 1198 C C . GLN A 1 143 ? -4.472 19.055 -6.225 1.00 56.91 143 GLN A C 1
ATOM 1200 O O . GLN A 1 143 ? -4.607 18.365 -5.220 1.00 56.91 143 GLN A O 1
ATOM 1205 N N . GLU A 1 144 ? -5.453 19.814 -6.716 1.00 67.50 144 GLU A N 1
ATOM 1206 C CA . GLU A 1 144 ? -6.804 19.810 -6.141 1.00 67.50 144 GLU A CA 1
ATOM 1207 C C . GLU A 1 144 ? -7.454 18.418 -6.234 1.00 67.50 144 GLU A C 1
ATOM 1209 O O . GLU A 1 144 ? -8.369 18.123 -5.471 1.00 67.50 144 GLU A O 1
ATOM 1214 N N . GLU A 1 145 ? -6.970 17.539 -7.122 1.00 76.06 145 GLU A N 1
ATOM 1215 C CA . GLU A 1 145 ? -7.473 16.179 -7.291 1.00 76.06 145 GLU A CA 1
ATOM 1216 C C . GLU A 1 145 ? -6.361 15.166 -7.600 1.00 76.06 145 GLU A C 1
ATOM 1218 O O . GLU A 1 145 ? -5.593 15.317 -8.550 1.00 76.06 145 GLU A O 1
ATOM 1223 N N . PHE A 1 146 ? -6.334 14.070 -6.844 1.00 76.25 146 PHE A N 1
ATOM 1224 C CA . PHE A 1 146 ? -5.429 12.938 -7.031 1.00 76.25 146 PHE A CA 1
ATOM 1225 C C . PHE A 1 146 ? -6.166 11.772 -7.673 1.00 76.25 146 PHE A C 1
ATOM 1227 O O . PHE A 1 146 ? -7.345 11.552 -7.401 1.00 76.25 146 PHE A O 1
ATOM 1234 N N . GLY A 1 147 ? -5.465 10.951 -8.460 1.00 79.38 147 GLY A N 1
ATOM 1235 C CA . GLY A 1 147 ? -5.986 9.634 -8.817 1.00 79.38 147 GLY A CA 1
ATOM 1236 C C . GLY A 1 147 ? -6.243 8.833 -7.540 1.00 79.38 147 GLY A C 1
ATOM 1237 O O . GLY A 1 147 ? -5.312 8.594 -6.775 1.00 79.38 147 GLY A O 1
ATOM 1238 N N . SER A 1 148 ? -7.482 8.399 -7.300 1.00 78.00 148 SER A N 1
ATOM 1239 C CA . SER A 1 148 ? -7.869 7.713 -6.051 1.00 78.00 148 SER A CA 1
ATOM 1240 C C . SER A 1 148 ? -7.026 6.466 -5.768 1.00 78.00 148 SER A C 1
ATOM 1242 O O . SER A 1 148 ? -6.719 6.129 -4.626 1.00 78.00 148 SER A O 1
ATOM 1244 N N . GLU A 1 149 ? -6.598 5.796 -6.833 1.00 74.19 149 GLU A N 1
ATOM 1245 C CA . GLU A 1 149 ? -5.681 4.671 -6.783 1.00 74.19 149 GLU A CA 1
ATOM 1246 C C . GLU A 1 149 ? -4.268 5.076 -6.324 1.00 74.19 149 GLU A C 1
ATOM 1248 O O . GLU A 1 149 ? -3.613 4.321 -5.607 1.00 74.19 149 GLU A O 1
ATOM 1253 N N . ASP A 1 150 ? -3.763 6.249 -6.701 1.00 73.69 150 ASP A N 1
ATOM 1254 C CA . ASP A 1 150 ? -2.404 6.683 -6.358 1.00 73.69 150 ASP A CA 1
ATOM 1255 C C . ASP A 1 150 ? -2.236 6.892 -4.834 1.00 73.69 150 ASP A C 1
ATOM 1257 O O . ASP A 1 150 ? -1.142 6.695 -4.316 1.00 73.69 150 ASP A O 1
ATOM 1261 N N . LEU A 1 151 ? -3.334 7.105 -4.096 1.00 74.69 151 LEU A N 1
ATOM 1262 C CA . LEU A 1 151 ? -3.359 7.261 -2.633 1.00 74.69 151 LEU A CA 1
ATOM 1263 C C . LEU A 1 151 ? -3.172 5.957 -1.825 1.00 74.69 151 LEU A C 1
ATOM 1265 O O . LEU A 1 151 ? -2.974 5.998 -0.613 1.00 74.69 151 LEU A O 1
ATOM 1269 N N . VAL A 1 152 ? -3.231 4.783 -2.469 1.00 72.31 152 VAL A N 1
ATOM 1270 C CA . VAL A 1 152 ? -3.185 3.455 -1.795 1.00 72.31 152 VAL A CA 1
ATOM 1271 C C . VAL A 1 152 ? -1.967 2.644 -2.194 1.00 72.31 152 VAL A C 1
ATOM 1273 O O . VAL A 1 152 ? -1.894 1.439 -1.980 1.00 72.31 152 VAL A O 1
ATOM 1276 N N . SER A 1 153 ? -0.994 3.273 -2.839 1.00 70.31 153 SER A N 1
ATOM 1277 C CA . SER A 1 153 ? 0.082 2.531 -3.483 1.00 70.31 153 SER A CA 1
ATOM 1278 C C . SER A 1 153 ? 1.099 1.914 -2.535 1.00 70.31 153 SER A C 1
ATOM 1280 O O . SER A 1 153 ? 1.900 1.113 -3.009 1.00 70.31 153 SER A O 1
ATOM 1282 N N . CYS A 1 154 ? 1.113 2.292 -1.253 1.00 85.12 154 CYS A N 1
ATOM 1283 C CA . CYS A 1 154 ? 2.182 1.929 -0.330 1.00 85.12 154 CYS A CA 1
ATOM 1284 C C . CYS A 1 154 ? 1.684 1.693 1.102 1.00 85.12 154 CYS A C 1
ATOM 1286 O O . CYS A 1 154 ? 0.812 2.404 1.602 1.00 85.12 154 CYS A O 1
ATOM 1288 N N . ILE A 1 155 ? 2.301 0.723 1.774 1.00 89.25 155 ILE A N 1
ATOM 1289 C CA . ILE A 1 155 ? 2.334 0.605 3.234 1.00 89.25 155 ILE A CA 1
ATOM 1290 C C . ILE A 1 155 ? 3.789 0.532 3.698 1.00 89.25 155 ILE A C 1
ATOM 1292 O O . ILE A 1 155 ? 4.622 -0.070 3.020 1.00 89.25 155 ILE A O 1
ATOM 1296 N N . SER A 1 156 ? 4.086 1.062 4.883 1.00 87.75 156 SER A N 1
ATOM 1297 C CA . SER A 1 156 ? 5.409 0.961 5.501 1.00 87.75 156 SER A CA 1
ATOM 1298 C C . SER A 1 156 ? 5.356 0.144 6.790 1.00 87.75 156 SER A C 1
ATOM 1300 O O . SER A 1 156 ? 4.374 0.151 7.535 1.00 87.75 156 SER A O 1
ATOM 1302 N N . THR A 1 157 ? 6.408 -0.623 7.063 1.00 89.44 157 THR A N 1
ATOM 1303 C CA . THR A 1 157 ? 6.525 -1.409 8.294 1.00 89.44 157 THR A CA 1
ATOM 1304 C C . THR A 1 157 ? 7.982 -1.673 8.646 1.00 89.44 157 THR A C 1
ATOM 1306 O O . THR A 1 157 ? 8.830 -1.811 7.775 1.00 89.44 157 THR A O 1
ATOM 1309 N N . ASN A 1 158 ? 8.287 -1.824 9.933 1.00 88.88 158 ASN A N 1
ATOM 1310 C CA . ASN A 1 158 ? 9.590 -2.327 10.385 1.00 88.88 158 ASN A CA 1
ATOM 1311 C C . ASN A 1 158 ? 9.615 -3.861 10.514 1.00 88.88 158 ASN A C 1
ATOM 1313 O O . ASN A 1 158 ? 10.579 -4.448 11.011 1.00 88.88 158 ASN A O 1
ATOM 1317 N N . LYS A 1 159 ? 8.536 -4.543 10.110 1.00 90.62 159 LYS A N 1
ATOM 1318 C CA . LYS A 1 159 ? 8.410 -5.993 10.242 1.00 90.62 159 LYS A CA 1
ATOM 1319 C C . LYS A 1 159 ? 8.877 -6.699 8.978 1.00 90.62 159 LYS A C 1
ATOM 1321 O O . LYS A 1 159 ? 8.181 -6.738 7.970 1.00 90.62 159 LYS A O 1
ATOM 1326 N N . ARG A 1 160 ? 10.000 -7.413 9.095 1.00 89.50 160 ARG A N 1
ATOM 1327 C CA . ARG A 1 160 ? 10.560 -8.280 8.040 1.00 89.50 160 ARG A CA 1
ATOM 1328 C C . ARG A 1 160 ? 9.575 -9.322 7.487 1.00 89.50 160 ARG A C 1
ATOM 1330 O O . ARG A 1 160 ? 9.778 -9.846 6.393 1.00 89.50 160 ARG A O 1
ATOM 1337 N N . SER A 1 161 ? 8.507 -9.647 8.218 1.00 90.12 161 SER A N 1
ATOM 1338 C CA . SER A 1 161 ? 7.465 -10.577 7.773 1.00 90.12 161 SER A CA 1
ATOM 1339 C C . SER A 1 161 ? 6.776 -10.150 6.471 1.00 90.12 161 SER A C 1
ATOM 1341 O O . SER A 1 161 ? 6.311 -11.040 5.759 1.00 90.12 161 SER A O 1
ATOM 1343 N N . ILE A 1 162 ? 6.784 -8.862 6.102 1.00 91.00 162 ILE A N 1
ATOM 1344 C CA . ILE A 1 162 ? 6.243 -8.354 4.826 1.00 91.00 162 ILE A CA 1
ATOM 1345 C C . ILE A 1 162 ? 6.929 -8.934 3.585 1.00 91.00 162 ILE A C 1
ATOM 1347 O O . ILE A 1 162 ? 6.276 -9.114 2.562 1.00 91.00 162 ILE A O 1
ATOM 1351 N N . LEU A 1 163 ? 8.186 -9.383 3.689 1.00 86.81 163 LEU A N 1
ATOM 1352 C CA . LEU A 1 163 ? 8.863 -10.124 2.611 1.00 86.81 163 LEU A CA 1
ATOM 1353 C C . LEU A 1 163 ? 8.112 -11.413 2.222 1.00 86.81 163 LEU A C 1
ATOM 1355 O O . LEU A 1 163 ? 8.340 -11.990 1.159 1.00 86.81 163 LEU A O 1
ATOM 1359 N N . ASN A 1 164 ? 7.212 -11.896 3.084 1.00 86.81 164 ASN A N 1
ATOM 1360 C CA . ASN A 1 164 ? 6.368 -13.049 2.804 1.00 86.81 164 ASN A CA 1
ATOM 1361 C C . ASN A 1 164 ? 5.020 -12.700 2.177 1.00 86.81 164 ASN A C 1
ATOM 1363 O O . ASN A 1 164 ? 4.368 -13.652 1.750 1.00 86.81 164 ASN A O 1
ATOM 1367 N N . ALA A 1 165 ? 4.643 -11.420 2.127 1.00 89.50 165 ALA A N 1
ATOM 1368 C CA . ALA A 1 165 ? 3.330 -10.934 1.714 1.00 89.50 165 ALA A CA 1
ATOM 1369 C C . ALA A 1 165 ? 3.246 -10.556 0.226 1.00 89.50 165 ALA A C 1
ATOM 1371 O O . ALA A 1 165 ? 2.183 -10.172 -0.239 1.00 89.50 165 ALA A O 1
ATOM 1372 N N . GLN A 1 166 ? 4.333 -10.662 -0.548 1.00 85.75 166 GLN A N 1
ATOM 1373 C CA . GLN A 1 166 ? 4.274 -10.420 -1.994 1.00 85.75 166 GLN A CA 1
ATOM 1374 C C . GLN A 1 166 ? 3.294 -11.399 -2.664 1.00 85.75 166 GLN A C 1
ATOM 1376 O O . GLN A 1 166 ? 3.479 -12.619 -2.561 1.00 85.75 166 GLN A O 1
ATOM 1381 N N . GLY A 1 167 ? 2.295 -10.847 -3.351 1.00 84.00 167 GLY A N 1
ATOM 1382 C CA . GLY A 1 167 ? 1.141 -11.532 -3.937 1.00 84.00 167 GLY A CA 1
ATOM 1383 C C . GLY A 1 167 ? -0.110 -11.546 -3.048 1.00 84.00 167 GLY A C 1
ATOM 1384 O O . GLY A 1 167 ? -1.198 -11.833 -3.543 1.00 84.00 167 GLY A O 1
ATOM 1385 N N . ASP A 1 168 ? 0.025 -11.218 -1.763 1.00 91.56 168 ASP A N 1
ATOM 1386 C CA . ASP A 1 168 ? -1.033 -11.327 -0.761 1.00 91.56 168 ASP A CA 1
ATOM 1387 C C . ASP A 1 168 ? -1.766 -9.996 -0.537 1.00 91.56 168 ASP A C 1
ATOM 1389 O O . ASP A 1 168 ? -1.283 -8.917 -0.888 1.00 91.56 168 ASP A O 1
ATOM 1393 N N . THR A 1 169 ? -2.944 -10.079 0.085 1.00 94.25 169 THR A N 1
ATOM 1394 C CA . THR A 1 169 ? -3.764 -8.913 0.443 1.00 94.25 169 THR A CA 1
ATOM 1395 C C . THR A 1 169 ? -3.424 -8.411 1.842 1.00 94.25 169 THR A C 1
ATOM 1397 O O . THR A 1 169 ? -3.350 -9.192 2.788 1.00 94.25 169 THR A O 1
ATOM 1400 N N . VAL A 1 170 ? -3.307 -7.099 1.997 1.00 96.88 170 VAL A N 1
ATOM 1401 C CA . VAL A 1 170 ? -3.150 -6.390 3.264 1.00 96.88 170 VAL A CA 1
ATOM 1402 C C . VAL A 1 170 ? -4.346 -5.466 3.471 1.00 96.88 170 VAL A C 1
ATOM 1404 O O . VAL A 1 170 ? -4.694 -4.685 2.586 1.00 96.88 170 VAL A O 1
ATOM 1407 N N . PHE A 1 171 ? -4.949 -5.531 4.653 1.00 97.50 171 PHE A N 1
ATOM 1408 C CA . PHE A 1 171 ? -5.893 -4.532 5.145 1.00 97.50 171 PHE A CA 1
ATOM 1409 C C . PHE A 1 171 ? -5.143 -3.530 6.021 1.00 97.50 171 PHE A C 1
ATOM 1411 O O . PHE A 1 171 ? -4.473 -3.927 6.980 1.00 97.50 171 PHE A O 1
ATOM 1418 N N . LEU A 1 172 ? -5.243 -2.243 5.700 1.00 96.62 172 LEU A N 1
ATOM 1419 C CA . LEU A 1 172 ? -4.672 -1.173 6.509 1.00 96.62 172 LEU A CA 1
ATOM 1420 C C . LEU A 1 172 ? -5.721 -0.674 7.500 1.00 96.62 172 LEU A C 1
ATOM 1422 O O . LEU A 1 172 ? -6.791 -0.216 7.099 1.00 96.62 172 LEU A O 1
ATOM 1426 N N . ILE A 1 173 ? -5.408 -0.762 8.789 1.00 97.62 173 ILE A N 1
ATOM 1427 C CA . ILE A 1 173 ? -6.255 -0.274 9.876 1.00 97.62 173 ILE A CA 1
ATOM 1428 C C . ILE A 1 173 ? -5.576 0.929 10.525 1.00 97.62 173 ILE A C 1
ATOM 1430 O O . ILE A 1 173 ? -4.418 0.845 10.936 1.00 97.62 173 ILE A O 1
ATOM 1434 N N . VAL A 1 174 ? -6.308 2.030 10.662 1.00 96.62 174 VAL A N 1
ATOM 1435 C CA . VAL A 1 174 ? -5.847 3.246 11.341 1.00 96.62 174 VAL A CA 1
ATOM 1436 C C . VAL A 1 174 ? -6.534 3.353 12.695 1.00 96.62 174 VAL A C 1
ATOM 1438 O O . VAL A 1 174 ? -7.758 3.288 12.786 1.00 96.62 174 VAL A O 1
ATOM 1441 N N . GLY A 1 175 ? -5.747 3.486 13.759 1.00 97.00 175 GLY A N 1
ATOM 1442 C CA . GLY A 1 175 ? -6.231 3.772 15.105 1.00 97.00 175 GLY A CA 1
ATOM 1443 C C . GLY A 1 175 ? -6.013 5.236 15.463 1.00 97.00 175 GLY A C 1
ATOM 1444 O O . GLY A 1 175 ? -4.879 5.704 15.379 1.00 97.00 175 GLY A O 1
ATOM 1445 N N . ILE A 1 176 ? -7.059 5.924 15.918 1.00 96.25 176 ILE A N 1
ATOM 1446 C CA . ILE A 1 176 ? -7.036 7.354 16.250 1.00 96.25 176 ILE A CA 1
ATOM 1447 C C . ILE A 1 176 ? -7.818 7.647 17.536 1.00 96.25 176 ILE A C 1
ATOM 1449 O O . ILE A 1 176 ? -8.882 7.071 17.777 1.00 96.25 176 ILE A O 1
ATOM 1453 N N . GLY A 1 177 ? -7.279 8.539 18.366 1.00 93.44 177 GLY A N 1
ATOM 1454 C CA . GLY A 1 177 ? -7.900 8.965 19.616 1.00 93.44 177 GLY A CA 1
ATOM 1455 C C . GLY A 1 177 ? -7.538 8.080 20.805 1.00 93.44 177 GLY A C 1
ATOM 1456 O O . GLY A 1 177 ? -7.051 6.953 20.667 1.00 93.44 177 GLY A O 1
ATOM 1457 N N . VAL A 1 178 ? -7.762 8.614 22.006 1.00 82.31 178 VAL A N 1
ATOM 1458 C CA . VAL A 1 178 ? -7.220 8.022 23.241 1.00 82.31 178 VAL A CA 1
ATOM 1459 C C . VAL A 1 178 ? -8.309 7.392 24.108 1.00 82.31 178 VAL A C 1
ATOM 1461 O O . VAL A 1 178 ? -8.056 6.343 24.690 1.00 82.31 178 VAL A O 1
ATOM 1464 N N . ASN A 1 179 ? -9.526 7.958 24.170 1.00 86.81 179 ASN A N 1
ATOM 1465 C CA . ASN A 1 179 ? -10.606 7.455 25.035 1.00 86.81 179 ASN A CA 1
ATOM 1466 C C . ASN A 1 179 ? -12.031 7.856 24.561 1.00 86.81 179 ASN A C 1
ATOM 1468 O O . ASN A 1 179 ? -12.479 8.961 24.884 1.00 86.81 179 ASN A O 1
ATOM 1472 N N . PRO A 1 180 ? -12.780 6.951 23.894 1.00 89.25 180 PRO A N 1
ATOM 1473 C CA . PRO A 1 180 ? -12.325 5.657 23.384 1.00 89.25 180 PRO A CA 1
ATOM 1474 C C . PRO A 1 180 ? -11.445 5.823 22.141 1.00 89.25 180 PRO A C 1
ATOM 1476 O O . PRO A 1 180 ? -11.678 6.700 21.310 1.00 89.25 180 PRO A O 1
ATOM 1479 N N . LYS A 1 181 ? -10.462 4.932 21.988 1.00 95.44 181 LYS A N 1
ATOM 1480 C CA . LYS A 1 181 ? -9.717 4.804 20.735 1.00 95.44 181 LYS A CA 1
ATOM 1481 C C . LYS A 1 181 ? -10.610 4.238 19.636 1.00 95.44 181 LYS A C 1
ATOM 1483 O O . LYS A 1 181 ? -11.282 3.221 19.840 1.00 95.44 181 LYS A O 1
ATOM 1488 N N . GLN A 1 182 ? -10.594 4.877 18.478 1.00 97.62 182 GLN A N 1
ATOM 1489 C CA . GLN A 1 182 ? -11.372 4.494 17.307 1.00 97.62 182 GLN A CA 1
ATOM 1490 C C . GLN A 1 182 ? -10.473 3.780 16.298 1.00 97.62 182 GLN A C 1
ATOM 1492 O O . GLN A 1 182 ? -9.309 4.146 16.143 1.00 97.62 182 GLN A O 1
ATOM 1497 N N . TYR A 1 183 ? -10.995 2.754 15.630 1.00 98.19 183 TYR A N 1
ATOM 1498 C CA . TYR A 1 183 ? -10.272 1.955 14.644 1.00 98.19 183 TYR A CA 1
ATOM 1499 C C . TYR A 1 183 ? -11.037 1.940 13.334 1.00 98.19 183 TYR A C 1
ATOM 1501 O O . TYR A 1 183 ? -12.210 1.574 13.310 1.00 98.19 183 TYR A O 1
ATOM 1509 N N . TYR A 1 184 ? -10.350 2.279 12.255 1.00 98.31 184 TYR A N 1
ATOM 1510 C CA . TYR A 1 184 ? -10.940 2.424 10.938 1.00 98.31 184 TYR A CA 1
ATOM 1511 C C . TYR A 1 184 ? -10.251 1.512 9.934 1.00 98.31 184 TYR A C 1
ATOM 1513 O O . TYR A 1 184 ? -9.020 1.489 9.866 1.00 98.31 184 TYR A O 1
ATOM 1521 N N . LEU A 1 185 ? -11.029 0.781 9.135 1.00 98.12 185 LEU A N 1
ATOM 1522 C CA . LEU A 1 185 ? -10.509 0.189 7.907 1.00 98.12 185 LEU A CA 1
ATOM 1523 C C . LEU A 1 185 ? -10.243 1.333 6.930 1.00 98.12 185 LEU A C 1
ATOM 1525 O O . LEU A 1 185 ? -11.168 2.043 6.540 1.00 98.12 185 LEU A O 1
ATOM 1529 N N . TRP A 1 186 ? -8.977 1.521 6.578 1.00 96.12 186 TRP A N 1
ATOM 1530 C CA . TRP A 1 186 ? -8.521 2.637 5.757 1.00 96.12 186 TRP A CA 1
ATOM 1531 C C . TRP A 1 186 ? -8.451 2.264 4.282 1.00 96.12 186 TRP A C 1
ATOM 1533 O O . TRP A 1 186 ? -8.950 2.976 3.412 1.00 96.12 186 TRP A O 1
ATOM 1543 N N . SER A 1 187 ? -7.821 1.127 3.997 1.00 94.88 187 SER A N 1
ATOM 1544 C CA . SER A 1 187 ? -7.596 0.673 2.633 1.00 94.88 187 SER A CA 1
ATOM 1545 C C . SER A 1 187 ? -7.328 -0.825 2.558 1.00 94.88 187 SER A C 1
ATOM 1547 O O . SER A 1 187 ? -7.061 -1.499 3.561 1.00 94.88 187 SER A O 1
ATOM 1549 N N . LYS A 1 188 ? -7.392 -1.345 1.334 1.00 94.81 188 LYS A N 1
ATOM 1550 C CA . LYS A 1 188 ? -6.957 -2.694 0.971 1.00 94.81 188 LYS A CA 1
ATOM 1551 C C . LYS A 1 188 ? -5.879 -2.581 -0.098 1.00 94.81 188 LYS A C 1
ATOM 1553 O O . LYS A 1 188 ? -6.075 -1.861 -1.071 1.00 94.81 188 LYS A O 1
ATOM 1558 N N . LEU A 1 189 ? -4.784 -3.318 0.056 1.00 92.88 189 LEU A N 1
ATOM 1559 C CA . LEU A 1 189 ? -3.648 -3.336 -0.867 1.00 92.88 189 LEU A CA 1
ATOM 1560 C C . LEU A 1 189 ? -3.221 -4.774 -1.159 1.00 92.88 189 LEU A C 1
ATOM 1562 O O . LEU A 1 189 ? -3.059 -5.569 -0.241 1.00 92.88 189 LEU A O 1
ATOM 1566 N N . ILE A 1 190 ? -2.994 -5.114 -2.421 1.00 91.56 190 ILE A N 1
ATOM 1567 C CA . ILE A 1 190 ? -2.289 -6.334 -2.810 1.00 91.56 190 ILE A CA 1
ATOM 1568 C C . ILE A 1 190 ? -0.831 -5.974 -3.060 1.00 91.56 190 ILE A C 1
ATOM 1570 O O . ILE A 1 190 ? -0.546 -5.130 -3.909 1.00 91.56 190 ILE A O 1
ATOM 1574 N N . ILE A 1 191 ? 0.087 -6.623 -2.345 1.00 89.94 191 ILE A N 1
ATOM 1575 C CA . ILE A 1 191 ? 1.521 -6.331 -2.445 1.00 89.94 191 ILE A CA 1
ATOM 1576 C C . ILE A 1 191 ? 2.078 -6.936 -3.731 1.00 89.94 191 ILE A C 1
ATOM 1578 O O . ILE A 1 191 ? 2.095 -8.153 -3.907 1.00 89.94 191 ILE A O 1
ATOM 1582 N N . GLU A 1 192 ? 2.554 -6.090 -4.633 1.00 85.88 192 GLU A N 1
ATOM 1583 C CA . GLU A 1 192 ? 3.193 -6.478 -5.891 1.00 85.88 192 GLU A CA 1
ATOM 1584 C C . GLU A 1 192 ? 4.721 -6.484 -5.763 1.00 85.88 192 GLU A C 1
ATOM 1586 O O . GLU A 1 192 ? 5.369 -7.375 -6.315 1.00 85.88 192 GLU A O 1
ATOM 1591 N N . GLU A 1 193 ? 5.276 -5.559 -4.978 1.00 84.31 193 GLU A N 1
ATOM 1592 C CA . GLU A 1 193 ? 6.713 -5.391 -4.742 1.00 84.31 193 GLU A CA 1
ATOM 1593 C C . GLU A 1 193 ? 6.970 -4.988 -3.285 1.00 84.31 193 GLU A C 1
ATOM 1595 O O . GLU A 1 193 ? 6.133 -4.350 -2.647 1.00 84.31 193 GLU A O 1
ATOM 1600 N N . VAL A 1 194 ? 8.124 -5.380 -2.744 1.00 85.81 194 VAL A N 1
ATOM 1601 C CA . VAL A 1 194 ? 8.577 -4.942 -1.420 1.00 85.81 194 VAL A CA 1
ATOM 1602 C C . VAL A 1 194 ? 9.970 -4.360 -1.559 1.00 85.81 194 VAL A C 1
ATOM 1604 O O . VAL A 1 194 ? 10.890 -5.046 -2.004 1.00 85.81 194 VAL A O 1
ATOM 1607 N N . GLU A 1 195 ? 10.123 -3.117 -1.133 1.00 81.25 195 GLU A N 1
ATOM 1608 C CA . GLU A 1 195 ? 11.401 -2.424 -1.057 1.00 81.25 195 GLU A CA 1
ATOM 1609 C C . GLU A 1 195 ? 11.915 -2.437 0.385 1.00 81.25 195 GLU A C 1
ATOM 1611 O O . GLU A 1 195 ? 11.143 -2.479 1.347 1.00 81.25 195 GLU A O 1
ATOM 1616 N N . ILE A 1 196 ? 13.238 -2.437 0.534 1.00 82.44 196 ILE A N 1
ATOM 1617 C CA . ILE A 1 196 ? 13.923 -2.394 1.827 1.00 82.44 196 ILE A CA 1
ATOM 1618 C C . ILE A 1 196 ? 14.644 -1.053 1.889 1.00 82.44 196 ILE A C 1
ATOM 1620 O O . ILE A 1 196 ? 15.438 -0.754 0.997 1.00 82.44 196 ILE A O 1
ATOM 1624 N N . ALA A 1 197 ? 14.393 -0.269 2.931 1.00 76.19 197 ALA A N 1
ATOM 1625 C CA . ALA A 1 197 ? 15.127 0.960 3.195 1.00 76.19 197 ALA A CA 1
ATOM 1626 C C . ALA A 1 197 ? 15.904 0.833 4.507 1.00 76.19 197 ALA A C 1
ATOM 1628 O O . ALA A 1 197 ? 15.508 0.101 5.413 1.00 76.19 197 ALA A O 1
ATOM 1629 N N . ASP A 1 198 ? 17.016 1.554 4.596 1.00 70.50 198 ASP A N 1
ATOM 1630 C CA . ASP A 1 198 ? 17.716 1.769 5.857 1.00 70.50 198 ASP A CA 1
ATOM 1631 C C . ASP A 1 198 ? 17.430 3.212 6.288 1.00 70.50 198 ASP A C 1
ATOM 1633 O O . ASP A 1 198 ? 18.019 4.165 5.781 1.00 70.50 198 ASP A O 1
ATOM 1637 N N . GLU A 1 199 ? 16.481 3.376 7.204 1.00 67.75 199 GLU A N 1
ATOM 1638 C CA . GLU A 1 199 ? 16.057 4.668 7.737 1.00 67.75 199 GLU A CA 1
ATOM 1639 C C . GLU A 1 199 ? 16.709 4.878 9.104 1.00 67.75 199 GLU A C 1
ATOM 1641 O O . GLU A 1 199 ? 16.431 4.156 10.061 1.00 67.75 199 GLU A O 1
ATOM 1646 N N . TYR A 1 200 ? 17.610 5.860 9.202 1.00 68.19 200 TYR A N 1
ATOM 1647 C CA . TYR A 1 200 ? 18.287 6.228 10.456 1.00 68.19 200 TYR A CA 1
ATOM 1648 C C . TYR A 1 200 ? 18.994 5.054 11.166 1.00 68.19 200 TYR A C 1
ATOM 1650 O O . TYR A 1 200 ? 19.041 4.986 12.393 1.00 68.19 200 TYR A O 1
ATOM 1658 N N . GLY A 1 201 ? 19.549 4.111 10.397 1.00 71.25 201 GLY A N 1
ATOM 1659 C CA . GLY A 1 201 ? 20.232 2.928 10.934 1.00 71.25 201 GLY A CA 1
ATOM 1660 C C . GLY A 1 201 ? 19.300 1.781 11.343 1.00 71.25 201 GLY A C 1
ATOM 1661 O O . GLY A 1 201 ? 19.773 0.786 11.894 1.00 71.25 201 GLY A O 1
ATOM 1662 N N . ALA A 1 202 ? 18.000 1.885 11.056 1.00 76.25 202 ALA A N 1
ATOM 1663 C CA . ALA A 1 202 ? 17.027 0.814 11.224 1.00 76.25 202 ALA A CA 1
ATOM 1664 C C . ALA A 1 202 ? 16.446 0.382 9.870 1.00 76.25 202 ALA A C 1
ATOM 1666 O O . ALA A 1 202 ? 16.088 1.207 9.034 1.00 76.25 202 ALA A O 1
ATOM 1667 N N . GLN A 1 203 ? 16.306 -0.931 9.669 1.00 80.19 203 GLN A N 1
ATOM 1668 C CA . GLN A 1 203 ? 15.648 -1.457 8.474 1.00 80.19 203 GLN A CA 1
ATOM 1669 C C . GLN A 1 203 ? 14.144 -1.180 8.508 1.00 80.19 203 GLN A C 1
ATOM 1671 O O . GLN A 1 203 ? 13.438 -1.634 9.418 1.00 80.19 203 GLN A O 1
ATOM 1676 N N . SER A 1 204 ? 13.654 -0.513 7.470 1.00 85.56 204 SER A N 1
ATOM 1677 C CA . SER A 1 204 ? 12.242 -0.365 7.143 1.00 85.56 204 SER A CA 1
ATOM 1678 C C . SER A 1 204 ? 11.919 -1.117 5.848 1.00 85.56 204 SER A C 1
ATOM 1680 O O . SER A 1 204 ? 12.787 -1.459 5.039 1.00 85.56 204 SER A O 1
ATOM 1682 N N . TYR A 1 205 ? 10.645 -1.443 5.679 1.00 87.25 205 TYR A N 1
ATOM 1683 C CA . TYR A 1 205 ? 10.130 -2.173 4.533 1.00 87.25 205 TYR A CA 1
ATOM 1684 C C . TYR A 1 205 ? 8.920 -1.434 3.979 1.00 87.25 205 TYR A C 1
ATOM 1686 O O . TYR A 1 205 ? 8.012 -1.081 4.735 1.00 87.25 205 TYR A O 1
ATOM 1694 N N . HIS A 1 206 ? 8.884 -1.270 2.662 1.00 87.00 206 HIS A N 1
ATOM 1695 C CA . HIS A 1 206 ? 7.824 -0.564 1.949 1.00 87.00 206 HIS A CA 1
ATOM 1696 C C . HIS A 1 206 ? 7.168 -1.520 0.964 1.00 87.00 206 HIS A C 1
ATOM 1698 O O . HIS A 1 206 ? 7.806 -2.023 0.042 1.00 87.00 206 HIS A O 1
ATOM 1704 N N . GLY A 1 207 ? 5.904 -1.845 1.208 1.00 88.31 207 GLY A N 1
ATOM 1705 C CA . GLY A 1 207 ? 5.121 -2.732 0.362 1.00 88.31 207 GLY A CA 1
ATOM 1706 C C . GLY A 1 207 ? 4.312 -1.927 -0.640 1.00 88.31 207 GLY A C 1
ATOM 1707 O O . GLY A 1 207 ? 3.424 -1.180 -0.237 1.00 88.31 207 GLY A O 1
ATOM 1708 N N . PHE A 1 208 ? 4.583 -2.119 -1.927 1.00 85.62 208 PHE A N 1
ATOM 1709 C CA . PHE A 1 208 ? 3.906 -1.424 -3.014 1.00 85.62 208 PHE A CA 1
ATOM 1710 C C . PHE A 1 208 ? 2.959 -2.337 -3.774 1.00 85.62 208 PHE A C 1
ATOM 1712 O O . PHE A 1 208 ? 3.245 -3.521 -3.960 1.00 85.62 208 PHE A O 1
ATOM 1719 N N . GLY A 1 209 ? 1.869 -1.781 -4.297 1.00 86.38 209 GLY A N 1
ATOM 1720 C CA . GLY A 1 209 ? 1.037 -2.512 -5.245 1.00 86.38 209 GLY A CA 1
ATOM 1721 C C . GLY A 1 209 ? -0.288 -1.850 -5.585 1.00 86.38 209 GLY A C 1
ATOM 1722 O O . GLY A 1 209 ? -0.412 -0.623 -5.595 1.00 86.38 209 GLY A O 1
ATOM 1723 N N . ASN A 1 210 ? -1.278 -2.686 -5.901 1.00 85.94 210 ASN A N 1
ATOM 1724 C CA . ASN A 1 210 ? -2.603 -2.244 -6.319 1.00 85.94 210 ASN A CA 1
ATOM 1725 C C . ASN A 1 210 ? -3.649 -2.494 -5.225 1.00 85.94 210 ASN A C 1
ATOM 1727 O O . ASN A 1 210 ? -3.664 -3.543 -4.591 1.00 85.94 210 ASN A O 1
ATOM 1731 N N . GLY A 1 211 ? -4.535 -1.530 -5.023 1.00 89.62 211 GLY A N 1
ATOM 1732 C CA . GLY A 1 211 ? -5.476 -1.472 -3.924 1.00 89.62 211 GLY A CA 1
ATOM 1733 C C . GLY A 1 211 ? -6.471 -0.335 -4.106 1.00 89.62 211 GLY A C 1
ATOM 1734 O O . GLY A 1 211 ? -6.473 0.331 -5.143 1.00 89.62 211 GLY A O 1
ATOM 1735 N N . TRP A 1 212 ? -7.299 -0.108 -3.094 1.00 91.50 212 TRP A N 1
ATOM 1736 C CA . TRP A 1 212 ? -8.274 0.980 -3.079 1.00 91.50 212 TRP A CA 1
ATOM 1737 C C . TRP A 1 212 ? -8.535 1.509 -1.668 1.00 91.50 212 TRP A C 1
ATOM 1739 O O . TRP A 1 212 ? -8.364 0.792 -0.673 1.00 91.50 212 TRP A O 1
ATOM 1749 N N . LEU A 1 213 ? -8.922 2.788 -1.603 1.00 92.81 213 LEU A N 1
ATOM 1750 C CA . LEU A 1 213 ? -9.352 3.456 -0.378 1.00 92.81 213 LEU A CA 1
ATOM 1751 C C . LEU A 1 213 ? -10.771 3.016 -0.058 1.00 92.81 213 LEU A C 1
ATOM 1753 O O . LEU A 1 213 ? -11.524 2.602 -0.949 1.00 92.81 213 LEU A O 1
ATOM 1757 N N . MET A 1 214 ? -11.139 3.129 1.211 1.00 94.81 214 MET A N 1
ATOM 1758 C CA . MET A 1 214 ? -12.545 3.069 1.567 1.00 94.81 214 MET A CA 1
ATOM 1759 C C . MET A 1 214 ? -13.254 4.367 1.145 1.00 94.81 214 MET A C 1
ATOM 1761 O O . MET A 1 214 ? -12.666 5.444 1.163 1.00 94.81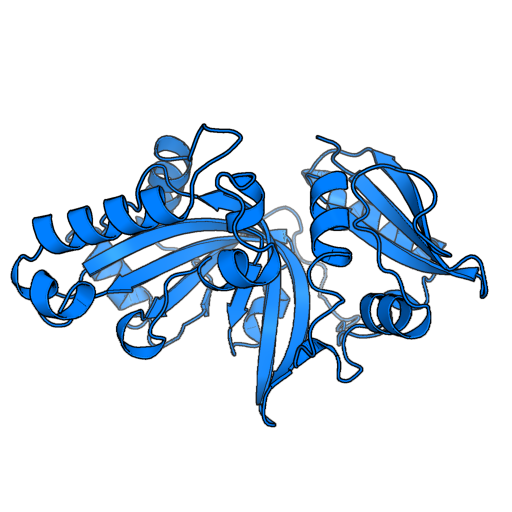 214 MET A O 1
ATOM 1765 N N . ASN A 1 215 ? -14.517 4.273 0.742 1.00 91.44 215 ASN A N 1
ATOM 1766 C CA . ASN A 1 215 ? -15.406 5.401 0.510 1.00 91.44 215 ASN A CA 1
ATOM 1767 C C . ASN A 1 215 ? -15.865 5.932 1.872 1.00 91.44 215 ASN A C 1
ATOM 1769 O O . ASN A 1 215 ? -16.907 5.518 2.377 1.00 91.44 215 ASN A O 1
ATOM 1773 N N . SER A 1 216 ? -15.033 6.788 2.468 1.00 90.75 216 SER A N 1
ATOM 1774 C CA . SER A 1 216 ? -14.957 7.053 3.910 1.00 90.75 216 SER A CA 1
ATOM 1775 C C . SER A 1 216 ? -14.392 5.856 4.693 1.00 90.75 216 SER A C 1
ATOM 1777 O O . SER A 1 216 ? -14.871 4.729 4.533 1.00 90.75 216 SER A O 1
ATOM 1779 N N . PRO A 1 217 ? -13.387 6.049 5.568 1.00 95.69 217 PRO A N 1
ATOM 1780 C CA . PRO A 1 217 ? -12.880 4.977 6.418 1.00 95.69 217 PRO A CA 1
ATOM 1781 C C . PRO A 1 217 ? -13.982 4.340 7.280 1.00 95.69 217 PRO A C 1
ATOM 1783 O O . PRO A 1 217 ? -14.812 5.020 7.887 1.00 95.69 217 PRO A O 1
ATOM 1786 N N . VAL A 1 218 ? -13.999 3.007 7.357 1.00 97.62 218 VAL A N 1
ATOM 1787 C CA . VAL A 1 218 ? -15.094 2.266 8.011 1.00 97.62 218 VAL A CA 1
ATOM 1788 C C . VAL A 1 218 ? -14.772 2.029 9.483 1.00 97.62 218 VAL A C 1
ATOM 1790 O O . VAL A 1 218 ? -13.790 1.350 9.784 1.00 97.62 218 VAL A O 1
ATOM 1793 N N . LEU A 1 219 ? -15.599 2.540 10.403 1.00 98.19 219 LEU A N 1
ATOM 1794 C CA . LEU A 1 219 ? -15.433 2.332 11.847 1.00 98.19 219 LEU A CA 1
ATOM 1795 C C . LEU A 1 219 ? -15.621 0.852 12.216 1.00 98.19 219 LEU A C 1
ATOM 1797 O O . LEU A 1 219 ? -16.655 0.253 11.929 1.00 98.19 219 LEU A O 1
ATOM 1801 N N . LEU A 1 220 ? -14.644 0.271 12.913 1.00 98.25 220 LEU A N 1
ATOM 1802 C CA . LEU A 1 220 ? -14.601 -1.162 13.200 1.00 98.25 220 LEU A CA 1
ATOM 1803 C C . LEU A 1 220 ? -14.994 -1.542 14.628 1.00 98.25 220 LEU A C 1
ATOM 1805 O O . LEU A 1 220 ? -15.233 -2.719 14.841 1.00 98.25 220 LEU A O 1
ATOM 1809 N N . ASN A 1 221 ? -15.086 -0.607 15.586 1.00 96.56 221 ASN A N 1
ATOM 1810 C CA . ASN A 1 221 ? -15.170 -0.787 17.059 1.00 96.56 221 ASN A CA 1
ATOM 1811 C C . ASN A 1 221 ? -16.245 -1.744 17.658 1.00 96.56 221 ASN A C 1
ATOM 1813 O O . ASN A 1 221 ? -16.440 -1.767 18.87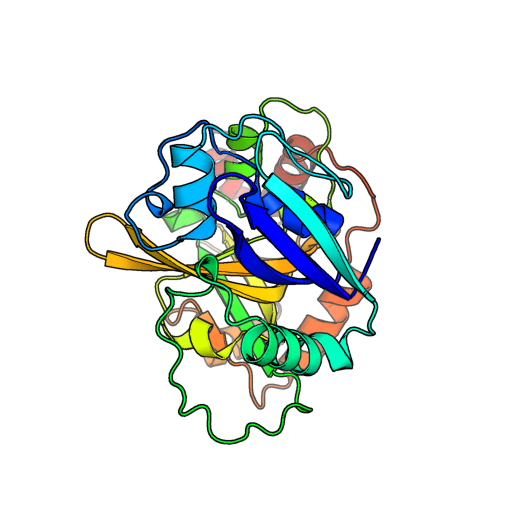5 1.00 96.56 221 ASN A O 1
ATOM 1817 N N . SER A 1 222 ? -16.918 -2.554 16.849 1.00 96.94 222 SER A N 1
ATOM 1818 C CA . SER A 1 222 ? -17.826 -3.638 17.224 1.00 96.94 222 SER A CA 1
ATOM 1819 C C . SER A 1 222 ? -17.222 -4.677 18.189 1.00 96.94 222 SER A C 1
ATOM 1821 O O . SER A 1 222 ? -16.005 -4.820 18.342 1.00 96.94 222 SER A O 1
ATOM 1823 N N . ILE A 1 223 ? -18.087 -5.465 18.838 1.00 96.94 223 ILE A N 1
ATOM 1824 C CA . ILE A 1 223 ? -17.667 -6.573 19.716 1.00 96.94 223 ILE A CA 1
ATOM 1825 C C . ILE A 1 223 ? -16.822 -7.618 18.956 1.00 96.94 223 ILE A C 1
ATOM 1827 O O . ILE A 1 223 ? -15.736 -7.940 19.449 1.00 96.94 223 ILE A O 1
ATOM 1831 N N . PRO A 1 224 ? -17.223 -8.108 17.760 1.00 97.62 224 PRO A N 1
ATOM 1832 C CA . PRO A 1 224 ? -16.396 -9.040 16.988 1.00 97.62 224 PRO A CA 1
ATOM 1833 C C . PRO A 1 224 ? -15.028 -8.457 16.618 1.00 97.62 224 PRO A C 1
ATOM 1835 O O . PRO A 1 224 ? -14.015 -9.154 16.689 1.00 97.62 224 PRO A O 1
ATOM 1838 N N . PHE A 1 225 ? -14.962 -7.160 16.304 1.00 97.81 225 PHE A N 1
ATOM 1839 C CA . PHE A 1 225 ? -13.681 -6.506 16.057 1.00 97.81 225 PHE A CA 1
ATOM 1840 C C . PHE A 1 225 ? -12.799 -6.453 17.296 1.00 97.81 225 PHE A C 1
ATOM 1842 O O . PHE A 1 225 ? -11.594 -6.634 17.186 1.00 97.81 225 PHE A O 1
ATOM 1849 N N . ASN A 1 226 ? -13.352 -6.219 18.487 1.00 96.62 226 ASN A N 1
ATOM 1850 C CA . ASN A 1 226 ? -12.538 -6.212 19.701 1.00 96.62 226 ASN A CA 1
ATOM 1851 C C . ASN A 1 226 ? -11.902 -7.586 19.965 1.00 96.62 226 ASN A C 1
ATOM 1853 O O . ASN A 1 226 ? -10.741 -7.641 20.367 1.00 96.62 226 ASN A O 1
ATOM 1857 N N . GLN A 1 227 ? -12.602 -8.681 19.649 1.00 96.88 227 GLN A N 1
ATOM 1858 C CA . GLN A 1 227 ? -12.026 -10.031 19.676 1.00 96.88 227 GLN A CA 1
ATOM 1859 C C . GLN A 1 227 ? -10.922 -10.194 18.621 1.00 96.88 227 GLN A C 1
ATOM 1861 O O . GLN A 1 227 ? -9.847 -10.716 18.923 1.00 96.88 227 GLN A O 1
ATOM 1866 N N . PHE A 1 228 ? -11.147 -9.698 17.400 1.00 97.31 228 PHE A N 1
ATOM 1867 C CA . PHE A 1 228 ? -10.137 -9.683 16.339 1.00 97.31 228 PHE A CA 1
ATOM 1868 C C . PHE A 1 228 ? -8.895 -8.863 16.717 1.00 97.31 228 PHE A C 1
ATOM 1870 O O . PHE A 1 228 ? -7.768 -9.317 16.551 1.00 97.31 228 PHE A O 1
ATOM 1877 N N . LYS A 1 229 ? -9.083 -7.684 17.307 1.00 96.50 229 LYS A N 1
ATOM 1878 C CA . LYS A 1 229 ? -8.017 -6.829 17.830 1.00 96.50 229 LYS A CA 1
ATOM 1879 C C . LYS A 1 229 ? -7.190 -7.574 18.876 1.00 96.50 229 LYS A C 1
ATOM 1881 O O . LYS A 1 229 ? -5.963 -7.530 18.813 1.00 96.50 229 LYS A O 1
ATOM 1886 N N . SER A 1 230 ? -7.831 -8.291 19.801 1.00 95.75 230 SER A N 1
ATOM 1887 C CA . SER A 1 230 ? -7.124 -9.134 20.773 1.00 95.75 230 SER A CA 1
ATOM 1888 C C . SER A 1 230 ? -6.364 -10.283 20.104 1.00 95.75 230 SER A C 1
ATOM 1890 O O . SER A 1 230 ? -5.206 -10.507 20.451 1.00 95.75 230 SER A O 1
ATOM 1892 N N . TYR A 1 231 ? -6.946 -10.946 19.096 1.00 95.00 231 TYR A N 1
ATOM 1893 C CA . TYR A 1 231 ? -6.239 -11.923 18.250 1.00 95.00 231 TYR A CA 1
ATOM 1894 C C . TYR A 1 231 ? -4.995 -11.311 17.587 1.00 95.00 231 TYR A C 1
ATOM 1896 O O . TYR A 1 231 ? -3.942 -11.945 17.529 1.00 95.00 231 TYR A O 1
ATOM 1904 N N . CYS A 1 232 ? -5.077 -10.048 17.170 1.00 94.00 232 CYS A N 1
ATOM 1905 C CA . CYS A 1 232 ? -3.955 -9.293 16.626 1.00 94.00 232 CYS A CA 1
ATOM 1906 C C . CYS A 1 232 ? -2.948 -8.792 17.681 1.00 94.00 232 CYS A C 1
ATOM 1908 O O . CYS A 1 232 ? -2.149 -7.899 17.388 1.00 94.00 232 CYS A O 1
ATOM 1910 N N . GLY A 1 233 ? -2.990 -9.300 18.918 1.00 94.25 233 GLY A N 1
ATOM 1911 C CA . GLY A 1 233 ? -2.127 -8.841 20.010 1.00 94.25 233 GLY A CA 1
ATOM 1912 C C . GLY A 1 233 ? -2.353 -7.368 20.354 1.00 94.25 233 GLY A C 1
ATOM 1913 O O . GLY A 1 233 ? -1.401 -6.644 20.635 1.00 94.25 233 GLY A O 1
ATOM 1914 N N . ASN A 1 234 ? -3.598 -6.898 20.238 1.00 94.88 234 ASN A N 1
ATOM 1915 C CA . ASN A 1 234 ? -3.976 -5.486 20.332 1.00 94.88 234 ASN A CA 1
ATOM 1916 C C . ASN A 1 234 ? -3.174 -4.578 19.385 1.00 94.88 234 ASN A C 1
ATOM 1918 O O . ASN A 1 234 ? -2.845 -3.444 19.726 1.00 94.88 234 ASN A O 1
ATOM 1922 N N . PHE A 1 235 ? -2.848 -5.103 18.201 1.00 94.12 235 PHE A N 1
ATOM 1923 C CA . PHE A 1 235 ? -1.989 -4.486 17.191 1.00 94.12 235 PHE A CA 1
ATOM 1924 C C . PHE A 1 235 ? -0.539 -4.210 17.623 1.00 94.12 235 PHE A C 1
ATOM 1926 O O . PHE A 1 235 ? 0.197 -3.550 16.890 1.00 94.12 235 PHE A O 1
ATOM 1933 N N . GLY A 1 236 ? -0.067 -4.783 18.737 1.00 88.38 236 GLY A N 1
ATOM 1934 C CA . GLY A 1 236 ? 1.338 -4.681 19.157 1.00 88.38 236 GLY A CA 1
ATOM 1935 C C . GLY A 1 236 ? 2.333 -5.257 18.138 1.00 88.38 236 GLY A C 1
ATOM 1936 O O . GLY A 1 236 ? 3.503 -4.879 18.118 1.00 88.38 236 GLY A O 1
ATOM 1937 N N . PHE A 1 237 ? 1.872 -6.136 17.243 1.00 86.25 237 PHE A N 1
ATOM 1938 C CA . PHE A 1 237 ? 2.691 -6.682 16.160 1.00 86.25 237 PHE A CA 1
ATOM 1939 C C . PHE A 1 237 ? 2.869 -5.727 14.974 1.00 86.25 237 PHE A C 1
ATOM 1941 O O . PHE A 1 237 ? 3.815 -5.910 14.211 1.00 86.25 237 PHE A O 1
ATOM 1948 N N . GLY A 1 238 ? 2.004 -4.723 14.799 1.00 90.75 238 GLY A N 1
ATOM 1949 C CA . GLY A 1 238 ? 2.032 -3.774 13.677 1.00 90.75 238 GLY A CA 1
ATOM 1950 C C . GLY A 1 238 ? 1.660 -4.382 12.317 1.00 90.75 238 GLY A C 1
ATOM 1951 O O . GLY A 1 238 ? 0.707 -3.926 11.699 1.00 90.75 238 GLY A O 1
ATOM 1952 N N . PHE A 1 239 ? 2.365 -5.431 11.879 1.00 95.31 239 PHE A N 1
ATOM 1953 C CA . PHE A 1 239 ? 2.127 -6.159 10.628 1.00 95.31 239 PHE A CA 1
ATOM 1954 C C . PHE A 1 239 ? 2.067 -7.671 10.868 1.00 95.31 239 PHE A C 1
ATOM 1956 O O . PHE A 1 239 ? 3.037 -8.268 11.352 1.00 95.31 239 PHE A O 1
ATOM 1963 N N . MET A 1 240 ? 0.956 -8.320 10.514 1.00 94.75 240 MET A N 1
ATOM 1964 C CA . MET A 1 240 ? 0.780 -9.757 10.763 1.00 94.75 240 MET A CA 1
ATOM 1965 C C . MET A 1 240 ? -0.150 -10.457 9.773 1.00 94.75 240 MET A C 1
ATOM 1967 O O . MET A 1 240 ? -1.058 -9.844 9.222 1.00 94.75 240 MET A O 1
ATOM 1971 N N . SER A 1 241 ? 0.053 -11.766 9.586 1.00 94.56 241 SER A N 1
ATOM 1972 C CA . SER A 1 241 ? -0.824 -12.609 8.767 1.00 94.56 241 SER A CA 1
ATOM 1973 C C . SER A 1 241 ? -2.105 -12.969 9.518 1.00 94.56 241 SER A C 1
ATOM 1975 O O . SER A 1 241 ? -2.029 -13.404 10.670 1.00 94.56 241 SER A O 1
ATOM 1977 N N . ILE A 1 242 ? -3.242 -12.905 8.836 1.00 94.12 242 ILE A N 1
ATOM 1978 C CA . ILE A 1 242 ? -4.533 -13.435 9.270 1.00 94.12 242 ILE A CA 1
ATOM 1979 C C . ILE A 1 242 ? -4.638 -14.865 8.733 1.00 94.12 242 ILE A C 1
ATOM 1981 O O . ILE A 1 242 ? -4.577 -15.074 7.522 1.00 94.12 242 ILE A O 1
ATOM 1985 N N . ARG A 1 243 ? -4.742 -15.851 9.625 1.00 84.06 243 ARG A N 1
ATOM 1986 C CA . ARG A 1 243 ? -4.881 -17.265 9.239 1.00 84.06 243 ARG A CA 1
ATOM 1987 C C . ARG A 1 243 ? -6.327 -17.712 9.422 1.00 84.06 243 ARG A C 1
ATOM 1989 O O . ARG A 1 243 ? -7.168 -17.420 8.583 1.00 84.06 243 ARG A O 1
ATOM 1996 N N . ASP A 1 244 ? -6.623 -18.296 10.574 1.00 82.19 244 ASP A N 1
ATOM 1997 C CA . ASP A 1 244 ? -7.922 -18.884 10.886 1.00 82.19 244 ASP A CA 1
ATOM 1998 C C . ASP A 1 244 ? -8.708 -17.954 11.811 1.00 82.19 244 ASP A C 1
ATOM 2000 O O . ASP A 1 244 ? -8.846 -18.199 13.009 1.00 82.19 244 ASP A O 1
ATOM 2004 N N . ASN A 1 245 ? -9.168 -16.823 11.274 1.00 93.31 245 ASN A N 1
ATOM 2005 C CA . ASN A 1 245 ? -9.982 -15.880 12.035 1.00 93.31 245 ASN A CA 1
ATOM 2006 C C . ASN A 1 245 ? -11.288 -15.562 11.301 1.00 93.31 245 ASN A C 1
ATOM 2008 O O . ASN A 1 245 ? -11.272 -15.134 10.147 1.00 93.31 245 ASN A O 1
ATOM 2012 N N . SER A 1 246 ? -12.418 -15.733 11.988 1.00 93.75 246 SER A N 1
ATOM 2013 C CA . SER A 1 246 ? -13.757 -15.513 11.429 1.00 93.75 246 SER A CA 1
ATOM 2014 C C . SER A 1 246 ? -13.984 -14.073 10.960 1.00 93.75 246 SER A C 1
ATOM 2016 O O . SER A 1 246 ? -14.677 -13.855 9.964 1.00 93.75 246 SER A O 1
ATOM 2018 N N . TYR A 1 247 ? -13.338 -13.094 11.601 1.00 96.81 247 TYR A N 1
ATOM 2019 C CA . TYR A 1 247 ? -13.451 -11.675 11.262 1.00 96.81 247 TYR A CA 1
ATOM 2020 C C . TYR A 1 247 ? -12.839 -11.327 9.895 1.00 96.81 247 TYR A C 1
ATOM 2022 O O . TYR A 1 247 ? -13.165 -10.294 9.313 1.00 96.81 247 TYR A O 1
ATOM 2030 N N . LEU A 1 248 ? -12.000 -12.204 9.327 1.00 96.50 248 LEU A N 1
ATOM 2031 C CA . LEU A 1 248 ? -11.448 -12.024 7.983 1.00 96.50 248 LEU A CA 1
ATOM 2032 C C . LEU A 1 248 ? -12.543 -11.888 6.918 1.00 96.50 248 LEU A C 1
ATOM 2034 O O . LEU A 1 248 ? -12.408 -11.086 5.997 1.00 96.50 248 LEU A O 1
ATOM 2038 N N . SER A 1 249 ? -13.616 -12.675 7.034 1.00 95.31 249 SER A N 1
ATOM 2039 C CA . SER A 1 249 ? -14.751 -12.603 6.106 1.00 95.31 249 SER A CA 1
ATOM 2040 C C . SER A 1 249 ? -15.399 -11.216 6.119 1.00 95.31 249 SER A C 1
ATOM 2042 O O . SER A 1 249 ? -15.683 -10.663 5.063 1.00 95.31 249 SER A O 1
ATOM 2044 N N . HIS A 1 250 ? -15.515 -10.617 7.305 1.00 96.94 250 HIS A N 1
ATOM 2045 C CA . HIS A 1 250 ? -16.063 -9.282 7.480 1.00 96.94 250 HIS A CA 1
ATOM 2046 C C . HIS A 1 250 ? -15.132 -8.193 6.934 1.00 96.94 250 HIS A C 1
ATOM 2048 O O . HIS A 1 250 ? -15.597 -7.292 6.252 1.00 96.94 250 HIS A O 1
ATOM 2054 N N . LEU A 1 251 ? -13.812 -8.293 7.145 1.00 97.44 251 LEU A N 1
ATOM 2055 C CA . LEU A 1 251 ? -12.855 -7.353 6.538 1.00 97.44 251 LEU A CA 1
ATOM 2056 C C . LEU A 1 251 ? -12.895 -7.386 5.008 1.00 97.44 251 LEU A C 1
ATOM 2058 O O . LEU A 1 251 ? -12.823 -6.336 4.375 1.00 97.44 251 LEU A O 1
ATOM 2062 N N . LYS A 1 252 ? -13.017 -8.582 4.420 1.00 96.44 252 LYS A N 1
ATOM 2063 C CA . LYS A 1 252 ? -13.183 -8.738 2.971 1.00 96.44 252 LYS A CA 1
ATOM 2064 C C . LYS A 1 252 ? -14.447 -8.030 2.503 1.00 96.44 252 LYS A C 1
ATOM 2066 O O . LYS A 1 252 ? -14.343 -7.166 1.642 1.00 96.44 252 LYS A O 1
ATOM 2071 N N . ASP A 1 253 ? -15.586 -8.355 3.105 1.00 97.19 253 ASP A N 1
ATOM 2072 C CA . ASP A 1 253 ? -16.881 -7.769 2.758 1.00 97.19 253 ASP A CA 1
ATOM 2073 C C . ASP A 1 253 ? -16.850 -6.240 2.864 1.00 97.19 253 ASP A C 1
ATOM 2075 O O . ASP A 1 253 ? -17.017 -5.561 1.855 1.00 97.19 253 ASP A O 1
ATOM 2079 N N . LEU A 1 254 ? -16.460 -5.705 4.028 1.00 97.62 254 LEU A N 1
ATOM 2080 C CA . LEU A 1 254 ? -16.324 -4.264 4.243 1.00 97.62 254 LEU A CA 1
ATOM 2081 C C . LEU A 1 254 ? -15.422 -3.604 3.199 1.00 97.62 254 LEU A C 1
ATOM 2083 O O . LEU A 1 254 ? -15.744 -2.514 2.728 1.00 97.62 254 LEU A O 1
ATOM 2087 N N . SER A 1 255 ? -14.308 -4.251 2.838 1.00 95.62 255 SER A N 1
ATOM 2088 C CA . SER A 1 255 ? -13.383 -3.703 1.848 1.00 95.62 255 SER A CA 1
ATOM 2089 C C . SER A 1 255 ? -13.972 -3.642 0.442 1.00 95.62 255 SER A C 1
ATOM 2091 O O . SER A 1 255 ? -13.664 -2.705 -0.289 1.00 95.62 255 SER A O 1
ATOM 2093 N N . GLU A 1 256 ? -14.801 -4.610 0.049 1.00 94.81 256 GLU A N 1
ATOM 2094 C CA . GLU A 1 256 ? -15.428 -4.630 -1.275 1.00 94.81 256 GLU A CA 1
ATOM 2095 C C . GLU A 1 256 ? -16.631 -3.681 -1.324 1.00 94.81 256 GLU A C 1
ATOM 2097 O O . GLU A 1 256 ? -16.755 -2.889 -2.259 1.00 94.81 256 GLU A O 1
ATOM 2102 N N . THR A 1 257 ? -17.494 -3.706 -0.303 1.00 96.38 257 THR A N 1
ATOM 2103 C CA . THR A 1 257 ? -18.735 -2.914 -0.274 1.00 96.38 257 THR A CA 1
ATOM 2104 C C . THR A 1 257 ? -18.485 -1.421 -0.099 1.00 96.38 257 THR A C 1
ATOM 2106 O O . THR A 1 257 ? -19.288 -0.614 -0.556 1.00 96.38 257 THR A O 1
ATOM 2109 N N . ASN A 1 258 ? -17.383 -1.043 0.555 1.00 95.69 258 ASN A N 1
ATOM 2110 C CA . ASN A 1 258 ? -17.024 0.352 0.804 1.00 95.69 258 ASN A CA 1
ATOM 2111 C C . ASN A 1 258 ? -15.862 0.803 -0.079 1.00 95.69 258 ASN A C 1
ATOM 2113 O O . ASN A 1 258 ? -15.113 1.682 0.317 1.00 95.69 258 ASN A O 1
ATOM 2117 N N . ARG A 1 259 ? -15.649 0.219 -1.260 1.00 93.44 259 ARG A N 1
ATOM 2118 C CA . ARG A 1 259 ? -14.597 0.691 -2.167 1.00 93.44 259 ARG A CA 1
ATOM 2119 C C . ARG A 1 259 ? -14.883 2.118 -2.646 1.00 93.44 259 ARG A C 1
ATOM 2121 O O . ARG A 1 259 ? -15.972 2.402 -3.140 1.00 93.44 259 ARG A O 1
ATOM 2128 N N . LEU A 1 260 ? -13.881 2.996 -2.582 1.00 89.56 260 LEU A N 1
ATOM 2129 C CA . LEU A 1 260 ? -13.943 4.316 -3.205 1.00 89.56 260 LEU A CA 1
ATOM 2130 C C . LEU A 1 260 ? -14.099 4.164 -4.729 1.00 89.56 260 LEU A C 1
ATOM 2132 O O . LEU A 1 260 ? -13.207 3.658 -5.412 1.00 89.56 260 LEU A O 1
ATOM 2136 N N . GLY A 1 261 ? -15.267 4.560 -5.242 1.00 84.25 261 GLY A N 1
ATOM 2137 C CA . GLY A 1 261 ? -15.681 4.354 -6.635 1.00 84.25 261 GLY A CA 1
ATOM 2138 C C . GLY A 1 261 ? -15.365 5.508 -7.590 1.00 84.25 261 GLY A C 1
ATOM 2139 O O . GLY A 1 261 ? -15.791 5.466 -8.741 1.00 84.25 261 GLY A O 1
ATOM 2140 N N . VAL A 1 262 ? -14.654 6.542 -7.132 1.00 85.06 262 VAL A N 1
ATOM 2141 C CA . VAL A 1 262 ? -14.295 7.715 -7.946 1.00 85.06 262 VAL A CA 1
ATOM 2142 C C . VAL A 1 262 ? -12.895 7.569 -8.539 1.00 85.06 262 VAL A C 1
ATOM 2144 O O . VAL A 1 262 ? -12.009 6.993 -7.911 1.00 85.06 262 VAL A O 1
ATOM 2147 N N . ALA A 1 263 ? -12.685 8.076 -9.757 1.00 83.62 263 ALA A N 1
ATOM 2148 C CA . ALA A 1 263 ? -11.382 8.025 -10.430 1.00 83.62 263 ALA A CA 1
ATOM 2149 C C . ALA A 1 263 ? -10.390 9.049 -9.856 1.00 83.62 263 ALA A C 1
ATOM 2151 O O . ALA A 1 263 ? -9.195 8.767 -9.755 1.00 83.62 263 ALA A O 1
ATOM 2152 N N . GLN A 1 264 ? -10.904 10.214 -9.467 1.00 86.31 264 GLN A N 1
ATOM 2153 C CA . GLN A 1 264 ? -10.158 11.310 -8.868 1.00 86.31 264 GLN A CA 1
ATOM 2154 C C . GLN A 1 264 ? -10.813 11.735 -7.555 1.00 86.31 264 GLN A C 1
ATOM 2156 O O . GLN A 1 264 ? -12.026 11.587 -7.391 1.00 86.31 264 GLN A O 1
ATOM 2161 N N . ILE A 1 265 ? -10.005 12.205 -6.610 1.00 86.81 265 ILE A N 1
ATOM 2162 C CA . ILE A 1 265 ? -10.460 12.663 -5.301 1.00 86.81 265 ILE A CA 1
ATOM 2163 C C . ILE A 1 265 ? -9.597 13.821 -4.806 1.00 86.81 265 ILE A C 1
ATOM 2165 O O . ILE A 1 265 ? -8.369 13.773 -4.888 1.00 86.81 265 ILE A O 1
ATOM 2169 N N . ASN A 1 266 ? -10.242 14.845 -4.255 1.00 88.19 266 ASN A N 1
ATOM 2170 C CA . ASN A 1 266 ? -9.563 15.843 -3.444 1.00 88.19 266 ASN A CA 1
ATOM 2171 C C . ASN A 1 266 ? -9.235 15.214 -2.083 1.00 88.19 266 ASN A C 1
ATOM 2173 O O . ASN A 1 266 ? -10.140 14.873 -1.315 1.00 88.19 266 ASN A O 1
ATOM 2177 N N . PHE A 1 267 ? -7.948 14.993 -1.818 1.00 86.00 267 PHE A N 1
ATOM 2178 C CA . PHE A 1 267 ? -7.535 14.259 -0.626 1.00 86.00 267 PHE A CA 1
ATOM 2179 C C . PHE A 1 267 ? -7.724 15.079 0.656 1.00 86.00 267 PHE A C 1
ATOM 2181 O O . PHE A 1 267 ? -8.126 14.506 1.664 1.00 86.00 267 PHE A O 1
ATOM 2188 N N . ASP A 1 268 ? -7.573 16.405 0.604 1.00 85.81 268 ASP A N 1
ATOM 2189 C CA . ASP A 1 268 ? -7.847 17.280 1.752 1.00 85.81 268 ASP A CA 1
ATOM 2190 C C . ASP A 1 268 ? -9.307 17.169 2.196 1.00 85.81 268 ASP A C 1
ATOM 2192 O O . ASP A 1 268 ? -9.591 16.999 3.379 1.00 85.81 268 ASP A O 1
ATOM 2196 N N . ASN A 1 269 ? -10.248 17.182 1.249 1.00 89.56 269 ASN A N 1
ATOM 2197 C CA . ASN A 1 269 ? -11.667 16.976 1.533 1.00 89.56 269 ASN A CA 1
ATOM 2198 C C . ASN A 1 269 ? -11.913 15.589 2.134 1.00 89.56 269 ASN A C 1
ATOM 2200 O O . ASN A 1 269 ? -12.600 15.479 3.143 1.00 89.56 269 ASN A O 1
ATOM 2204 N N . TYR A 1 270 ? -11.299 14.543 1.574 1.00 90.50 270 TYR A N 1
ATOM 2205 C CA . TYR A 1 270 ? -11.408 13.183 2.109 1.00 90.50 270 TYR A CA 1
ATOM 2206 C C . TYR A 1 270 ? -10.904 13.078 3.559 1.00 90.50 270 TYR A C 1
ATOM 2208 O O . TYR A 1 270 ? -11.532 12.422 4.393 1.00 90.50 270 TYR A O 1
ATOM 2216 N N . ILE A 1 271 ? -9.786 13.736 3.876 1.00 89.94 271 ILE A N 1
ATOM 2217 C CA . ILE A 1 271 ? -9.224 13.774 5.229 1.00 89.94 271 ILE A CA 1
ATOM 2218 C C . ILE A 1 271 ? -10.087 14.611 6.174 1.00 89.94 271 ILE A C 1
ATOM 2220 O O . ILE A 1 271 ? -10.361 14.171 7.291 1.00 89.94 271 ILE A O 1
ATOM 2224 N N . ASN A 1 272 ? -10.572 15.769 5.730 1.00 90.25 272 ASN A N 1
ATOM 2225 C CA . ASN A 1 272 ? -11.480 16.605 6.512 1.00 90.25 272 ASN A CA 1
ATOM 2226 C C . ASN A 1 272 ? -12.780 15.860 6.845 1.00 90.25 272 ASN A C 1
ATOM 2228 O O . ASN A 1 272 ? -13.216 15.865 7.997 1.00 90.25 272 ASN A O 1
ATOM 2232 N N . ASP A 1 273 ? -13.361 15.156 5.874 1.00 93.56 273 ASP A N 1
ATOM 2233 C CA . ASP A 1 273 ? -14.540 14.311 6.076 1.00 93.56 273 ASP A CA 1
ATOM 2234 C C . ASP A 1 273 ? -14.255 13.191 7.084 1.00 93.56 273 ASP A C 1
ATOM 2236 O O . ASP A 1 273 ? -15.053 12.948 7.996 1.00 93.56 273 ASP A O 1
ATOM 2240 N N . PHE A 1 274 ? -13.083 12.557 6.992 1.00 94.62 274 PHE A N 1
ATOM 2241 C CA . PHE A 1 274 ? -12.644 11.565 7.971 1.00 94.62 274 PHE A CA 1
ATOM 2242 C C . PHE A 1 274 ? -12.488 12.157 9.382 1.00 94.62 274 PHE A C 1
ATOM 2244 O O . PHE A 1 274 ? -12.959 11.562 10.352 1.00 94.62 274 PHE A O 1
ATOM 2251 N N . TYR A 1 275 ? -11.874 13.329 9.542 1.00 94.69 275 TYR A N 1
ATOM 2252 C CA . TYR A 1 275 ? -11.743 13.966 10.857 1.00 94.69 275 TYR A CA 1
ATOM 2253 C C . TYR A 1 275 ? -13.097 14.373 11.440 1.00 94.69 275 TYR A C 1
ATOM 2255 O O . TYR A 1 275 ? -13.344 14.145 12.628 1.00 94.69 275 TYR A O 1
ATOM 2263 N N . ASN A 1 276 ? -14.018 14.862 10.610 1.00 95.00 276 ASN A N 1
ATOM 2264 C CA . ASN A 1 276 ? -15.399 15.110 11.017 1.00 95.00 276 ASN A CA 1
ATOM 2265 C C . ASN A 1 276 ? -16.092 13.818 11.482 1.00 95.00 276 ASN A C 1
ATOM 2267 O O . ASN A 1 276 ? -16.778 13.824 12.506 1.00 95.00 276 ASN A O 1
ATOM 2271 N N . GLN A 1 277 ? -15.864 12.691 10.800 1.00 95.50 277 GLN A N 1
ATOM 2272 C CA . GLN A 1 277 ? -16.350 11.374 11.226 1.00 95.50 277 GLN A CA 1
ATOM 2273 C C . GLN A 1 277 ? -15.773 10.970 12.596 1.00 95.50 277 GLN A C 1
ATOM 2275 O O . GLN A 1 277 ? -16.519 10.523 13.471 1.00 95.50 277 GLN A O 1
ATOM 2280 N N . VAL A 1 278 ? -14.471 11.175 12.823 1.00 96.06 278 VAL A N 1
ATOM 2281 C CA . VAL A 1 278 ? -13.808 10.882 14.108 1.00 96.06 278 VAL A CA 1
ATOM 2282 C C . VAL A 1 278 ? -14.409 11.708 15.248 1.00 96.06 278 VAL A C 1
ATOM 2284 O O . VAL A 1 278 ? -14.675 11.162 16.325 1.00 96.06 278 VAL A O 1
ATOM 2287 N N . ILE A 1 279 ? -14.663 12.997 15.020 1.00 95.69 279 ILE A N 1
ATOM 2288 C CA . ILE A 1 279 ? -15.285 13.897 16.004 1.00 95.69 279 ILE A CA 1
ATOM 2289 C C . ILE A 1 279 ? -16.736 13.513 16.255 1.00 95.69 279 ILE A C 1
ATOM 2291 O O . ILE A 1 279 ? -17.171 13.493 17.404 1.00 95.69 279 ILE A O 1
ATOM 2295 N N . HIS A 1 280 ? -17.483 13.156 15.213 1.00 95.19 280 HIS A N 1
ATOM 2296 C CA . HIS A 1 280 ? -18.862 12.708 15.368 1.00 95.19 280 HIS A CA 1
ATOM 2297 C C . HIS A 1 280 ? -18.961 11.485 16.295 1.00 95.19 280 HIS A C 1
ATOM 2299 O O . HIS A 1 280 ? -19.845 11.416 17.147 1.00 95.19 280 HIS A O 1
ATOM 2305 N N . VAL A 1 281 ? -18.018 10.545 16.178 1.00 94.88 281 VAL A N 1
ATOM 2306 C CA . VAL A 1 281 ? -17.938 9.357 17.043 1.00 94.88 281 VAL A CA 1
ATOM 2307 C C . VAL A 1 281 ? -17.427 9.698 18.451 1.00 94.88 281 VAL A C 1
ATOM 2309 O O . VAL A 1 281 ? -17.901 9.120 19.431 1.00 94.88 281 VAL A O 1
ATOM 2312 N N . ASN A 1 282 ? -16.470 10.622 18.583 1.00 94.56 282 ASN A N 1
ATOM 2313 C CA . ASN A 1 282 ? -15.969 11.104 19.873 1.00 94.56 282 ASN A CA 1
ATOM 2314 C C . ASN A 1 282 ? -15.701 12.622 19.844 1.00 94.56 282 ASN A C 1
ATOM 2316 O O . ASN A 1 282 ? -14.591 13.036 19.495 1.00 94.56 282 ASN A O 1
ATOM 2320 N N . PRO A 1 283 ? -16.650 13.458 20.312 1.00 93.88 283 PRO A N 1
ATOM 2321 C CA . PRO A 1 283 ? -16.515 14.917 20.250 1.00 93.88 283 PRO A CA 1
ATOM 2322 C C . PRO A 1 283 ? -15.311 15.484 21.013 1.00 93.88 283 PRO A C 1
ATOM 2324 O O . PRO A 1 283 ? -14.871 16.600 20.759 1.00 93.88 283 PRO A O 1
ATOM 2327 N N . LYS A 1 284 ? -14.726 14.715 21.942 1.00 92.19 284 LYS A N 1
ATOM 2328 C CA . LYS A 1 284 ? -13.522 15.125 22.684 1.00 92.19 284 LYS A CA 1
ATOM 2329 C C . LYS A 1 284 ? -12.280 15.256 21.797 1.00 92.19 284 LYS A C 1
ATOM 2331 O O . LYS A 1 284 ? -11.312 15.879 22.224 1.00 92.19 284 LYS A O 1
ATOM 2336 N N . GLU A 1 285 ? -12.294 14.670 20.601 1.00 91.56 285 GLU A N 1
ATOM 2337 C CA . GLU A 1 285 ? -11.169 14.706 19.663 1.00 91.56 285 GLU A CA 1
ATOM 2338 C C . GLU A 1 285 ? -11.061 16.044 18.907 1.00 91.56 285 GLU A C 1
ATOM 2340 O O . GLU A 1 285 ? -10.001 16.332 18.361 1.00 91.56 285 GLU A O 1
ATOM 2345 N N . GLU A 1 286 ? -12.094 16.898 18.928 1.00 89.00 286 GLU A N 1
ATOM 2346 C CA . GLU A 1 286 ? -12.140 18.162 18.171 1.00 89.00 286 GLU A CA 1
ATOM 2347 C C . GLU A 1 286 ? -10.940 19.073 18.455 1.00 89.00 286 GLU A C 1
ATOM 2349 O O . GLU A 1 286 ? -10.215 19.449 17.536 1.00 89.00 286 GLU A O 1
ATOM 2354 N N . ARG A 1 287 ? -10.648 19.348 19.735 1.00 85.12 287 ARG A N 1
ATOM 2355 C CA . ARG A 1 287 ? -9.496 20.188 20.117 1.00 85.12 287 ARG A CA 1
A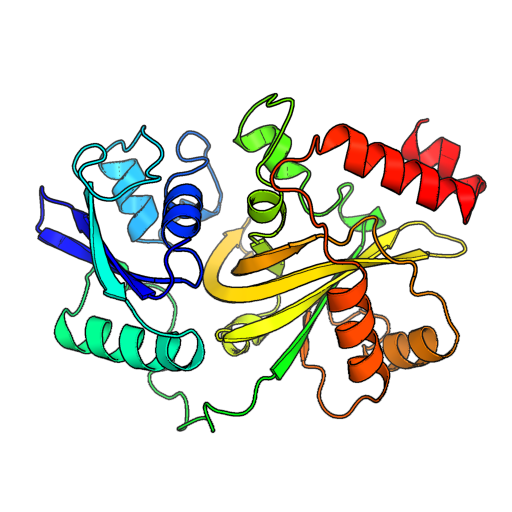TOM 2356 C C . ARG A 1 287 ? -8.148 19.595 19.721 1.00 85.12 287 ARG A C 1
ATOM 2358 O O . ARG A 1 287 ? -7.171 20.321 19.684 1.00 85.12 287 ARG A O 1
ATOM 2365 N N . ARG A 1 288 ? -8.062 18.280 19.522 1.00 83.81 288 ARG A N 1
ATOM 2366 C CA . ARG A 1 288 ? -6.804 17.615 19.169 1.00 83.81 288 ARG A CA 1
ATOM 2367 C C . ARG A 1 288 ? -6.562 17.624 17.662 1.00 83.81 288 ARG A C 1
ATOM 2369 O O . ARG A 1 288 ? -5.412 17.576 17.247 1.00 83.81 288 ARG A O 1
ATOM 2376 N N . LEU A 1 289 ? -7.632 17.627 16.870 1.00 83.19 289 LEU A N 1
ATOM 2377 C CA . LEU A 1 289 ? -7.557 17.603 15.410 1.00 83.19 289 LEU A CA 1
ATOM 2378 C C . LEU A 1 289 ? -7.547 19.010 14.802 1.00 83.19 289 LEU A C 1
ATOM 2380 O O . LEU A 1 289 ? -6.908 19.207 13.777 1.00 83.19 289 LEU A O 1
ATOM 2384 N N . PHE A 1 290 ? -8.218 19.975 15.439 1.00 80.56 290 PHE A N 1
ATOM 2385 C CA . PHE A 1 290 ? -8.399 21.334 14.912 1.00 80.56 290 PHE A CA 1
ATOM 2386 C C . PHE A 1 290 ? -7.939 22.455 15.860 1.00 80.56 290 PHE A C 1
ATOM 2388 O O . PHE A 1 290 ? -8.136 23.629 15.545 1.00 80.56 290 PHE A O 1
ATOM 2395 N N . GLY A 1 291 ? -7.396 22.113 17.032 1.00 61.75 291 GLY A N 1
ATOM 2396 C CA . GLY A 1 291 ? -6.953 23.074 18.051 1.00 61.75 291 GLY A CA 1
ATOM 2397 C C . GLY A 1 291 ? -5.449 23.276 18.117 1.00 61.75 291 GLY A C 1
ATOM 2398 O O . GLY A 1 291 ? -4.703 22.514 17.466 1.00 61.75 291 GLY A O 1
#

Solvent-accessible surface area (backbone atoms only — not comparable to full-atom values): 16393 Å² total; per-residue (Å²): 134,46,37,22,29,33,35,41,32,35,71,88,77,70,44,23,33,65,46,53,33,74,37,40,42,58,53,38,32,60,68,40,49,57,71,90,54,97,49,60,60,66,71,80,39,40,44,54,55,52,44,37,59,75,66,63,49,83,60,67,36,59,66,76,44,77,42,82,61,33,39,37,40,78,78,42,79,48,56,80,93,44,33,76,60,53,35,49,53,49,40,71,72,68,60,38,61,32,63,68,55,71,87,70,67,96,70,69,68,88,62,75,86,81,68,81,49,38,32,41,38,53,45,49,29,84,80,68,78,54,62,95,47,60,68,52,51,67,60,72,42,97,57,77,56,39,51,38,51,71,58,31,33,66,48,77,42,73,53,74,69,56,80,72,37,60,75,18,40,32,38,35,33,40,35,41,68,83,84,78,60,43,38,24,45,42,32,39,30,32,23,65,44,76,48,58,30,57,52,96,89,39,68,35,35,38,38,27,42,58,41,38,35,33,58,61,59,44,79,45,83,47,72,71,42,53,54,48,36,53,74,46,58,68,49,75,65,37,57,49,77,57,80,96,52,80,62,54,60,53,55,52,50,54,54,63,78,32,44,49,85,55,72,58,37,41,61,67,59,54,49,51,52,46,51,51,51,52,24,73,78,39,67,82,45,43,61,74,77,76,96

Foldseek 3Di:
DFFAKKKKAQQVPRFIDIFGAPQLLLVQQVLLFLLVDDDLLCPPQQQSSVVCNVQVQPDRGRDAQDRRRMGIGGPDGDDLLCHVVVSVVVCVVPVGPRVPHDPPPPPPPPPPSPDAWEKEAEAECVVVVDDQQPCVCVRVDPDQKDFQFNSAFKDKDLDPCCVVQAQHKYFYWYWDDDVVIWIWRFWMFRFRDKTWGQDPNGIMIMGGGTIFTFLATHTDPDPLVVVVCVVCVVCPVRMDIDDDHPCVVVSVVNRVVRGDPDRMDRVVVSVVVNVVVVCVVPVVCCVVVPD

Organism: NCBI:txid1725256

Sequence (291 aa):
MVCGIYQIINTVNGKSYIGQSRNIYRRWRQHTGGLNRQNPLETGNYPLRAAFLKYQLQTVASTPGMSGVFEFKIIERCTEDKLLERERFWIEKIKPKYNCNTWTPLRRRVRNIYEQKFWVQYHNYDNLGYVPGDSIIDDYGTQEEFGSEDLVSCISTNKRSILNAQGDTVFLIVGIGVNPKQYYLWSKLIIEEVEIADEYGAQSYHGFGNGWLMNSPVLLNSIPFNQFKSYCGNFGFGFMSIRDNSYLSHLKDLSETNRLGVAQINFDNYINDFYNQVIHVNPKEERRLFG

InterPro domains:
  IPR000305 GIY-YIG endonuclease [PF01541] (3-99)
  IPR000305 GIY-YIG endonuclease [PS50164] (1-100)
  IPR000305 GIY-YIG endonuclease [SM00465] (2-104)
  IPR035901 GIY-YIG endonuclease superfamily [G3DSA:3.40.1440.10] (1-104)
  IPR035901 GIY-YIG endonuclease superfamily [SSF82771] (1-100)